Protein AF-A0A3M2BKM4-F1 (afdb_monomer_lite)

pLDDT: mean 85.56, std 13.62, range [32.88, 97.38]

Sequence (339 aa):
GELVRSLAIGTDEKGNWLSKPPTFARVFRIWRTTKQFWKEMQEEALSDLRDDRRRLTISLDREPDLGQYHVYDMDLGPTSMSVAWIPPQDGQPGYLVSTDNLQYTARQLGAAAELSADSALSAIFVEDFIKREWIDGRREPRLLNPEDAAARRQSNLLHDRILTTTDHQDTAYSPVIPILAEPRTFMALVPANKALDIVQAIQTKYAREMGKVRNRLPLHLGLVYFQRRTPLRAALDAGRRMLNYESGRMKDEVWSVTSISPNDALPETKKVLADGTQQFNQTITVKLAQNGRFLTWYVPAVMGDGMTPDNWYPYVFIKGDGSGRNRAFKAPRPKSDGT

Foldseek 3Di:
DQLPQDDQPAADPVRHGDTDDDDPVRVVVLQVVLLVLLVCLCVPVLVVQFALAKKKKWDKPDDFPDDAQAWKWWCLDQDIFIWGWHCDDPNRHIIIITPDQLLVVQVSVPHDPVLSVGRNSSNVSVQVSCCVCFVVVVDQIFIAHPPDDPVRRPDRRRPPMGTHHMDIDPDTDRQKAWDDRGSLDTDIDHPPVCLVVSVVVSVLSCCQPPVFACQSVPDDDDDDDDDPPPPVVVSVVVVVVSSLLVQAPDDDFDWDWPDKDWQDDDPPVNVSSPPPFLQQLIWIWTWIDGPRDIDIDTHRQADRVNPHGDPQTDDDDHPDDPPPPPDDDDDPRPRSNND

Secondary structure (DSSP, 8-state):
--TT-EEEEEE-TTSPEEEEPPPHHHHHHHHHHHHHHHHHHHHTTTGGG-BS---EEEEESS-----TT-EEEEE-SSSEEEEEEE--BTTBPPEEEE-S-HHHHHHHTT--HHHHHSHHHHHHHHHHHHIIIIIIS-PPPEEE-TTS-TTTTTS-TTTT--EEEEEE--SPB---EEEEEETTEEEEE--GGGHHHHHHHHHHHHHHHTGGGTTTS----------TTS-HHHHHHHHHHHHS--TTTS---PPEEEEEEETPPPPGGGGGGGTT-STTSSEEEEEEEETTEEEEEEEE-B-TTSSSB--S------SS--TT-TT---PPP--TT--

Radius of gyration: 28.24 Å; chains: 1; bounding box: 73×39×76 Å

Structure (mmCIF, N/CA/C/O backbone):
data_AF-A0A3M2BKM4-F1
#
_entry.id   AF-A0A3M2BKM4-F1
#
loop_
_atom_site.group_PDB
_atom_site.id
_atom_site.type_symbol
_atom_site.label_atom_id
_atom_site.label_alt_id
_atom_site.label_comp_id
_atom_site.label_asym_id
_atom_site.label_entity_id
_atom_site.label_seq_id
_atom_site.pdbx_PDB_ins_code
_atom_site.Cartn_x
_atom_site.Cartn_y
_atom_site.Cartn_z
_atom_site.occupancy
_atom_site.B_iso_or_equiv
_atom_site.auth_seq_id
_atom_site.auth_comp_id
_atom_site.auth_asym_id
_atom_site.auth_atom_id
_atom_site.pdbx_PDB_model_num
ATOM 1 N N . GLY A 1 1 ? 26.233 -15.229 -6.978 1.00 34.66 1 GLY A N 1
ATOM 2 C CA . GLY A 1 1 ? 26.183 -13.775 -7.240 1.00 34.66 1 GLY A CA 1
ATOM 3 C C . GLY A 1 1 ? 26.606 -13.466 -8.663 1.00 34.66 1 GLY A C 1
ATOM 4 O O . GLY A 1 1 ? 27.593 -12.774 -8.860 1.00 34.66 1 GLY A O 1
ATOM 5 N N . GLU A 1 2 ? 25.872 -13.983 -9.650 1.00 38.91 2 GLU A N 1
ATOM 6 C CA . GLU A 1 2 ? 26.181 -13.795 -11.080 1.00 38.91 2 GLU A CA 1
ATOM 7 C C . GLU A 1 2 ? 25.514 -12.543 -11.680 1.00 38.91 2 GLU A C 1
ATOM 9 O O . GLU A 1 2 ? 25.929 -12.046 -12.724 1.00 38.91 2 GLU A O 1
ATOM 14 N N . LEU A 1 3 ? 24.534 -11.982 -10.960 1.00 39.50 3 LEU A N 1
ATOM 15 C CA . LEU A 1 3 ? 23.633 -10.904 -11.391 1.00 39.50 3 LEU A CA 1
ATOM 16 C C . LEU A 1 3 ? 24.344 -9.601 -11.810 1.00 39.50 3 LEU A C 1
ATOM 18 O O . LEU A 1 3 ? 23.758 -8.752 -12.472 1.00 39.50 3 LEU A O 1
ATOM 22 N N . VAL A 1 4 ? 25.616 -9.432 -11.433 1.00 48.91 4 VAL A N 1
ATOM 23 C CA . VAL A 1 4 ? 26.399 -8.212 -11.683 1.00 48.91 4 VAL A CA 1
ATOM 24 C C . VAL A 1 4 ? 27.744 -8.523 -12.360 1.00 48.91 4 VAL A C 1
ATOM 26 O O . VAL A 1 4 ? 28.692 -7.752 -12.244 1.00 48.91 4 VAL A O 1
ATOM 29 N N . ARG A 1 5 ? 27.872 -9.635 -13.099 1.00 47.00 5 ARG A N 1
ATOM 30 C CA . ARG A 1 5 ? 29.019 -9.803 -14.011 1.00 47.00 5 ARG A CA 1
ATOM 31 C C . ARG A 1 5 ? 28.921 -8.750 -15.110 1.00 47.00 5 ARG A C 1
ATOM 33 O O . ARG A 1 5 ? 27.972 -8.723 -15.893 1.00 47.00 5 ARG A O 1
ATOM 40 N N . SER A 1 6 ? 29.852 -7.801 -15.098 1.00 50.34 6 SER A N 1
ATOM 41 C CA . SER A 1 6 ? 29.741 -6.590 -15.898 1.00 50.34 6 SER A CA 1
ATOM 42 C C . SER A 1 6 ? 30.851 -6.502 -16.928 1.00 50.34 6 SER A C 1
ATOM 44 O O . SER A 1 6 ? 32.012 -6.405 -16.543 1.00 50.34 6 SER A O 1
ATOM 46 N N . LEU A 1 7 ? 30.428 -6.416 -18.194 1.00 49.91 7 LEU A N 1
ATOM 47 C CA . LEU A 1 7 ? 31.224 -6.138 -19.392 1.00 49.91 7 LEU A CA 1
ATOM 48 C C . LEU A 1 7 ? 32.325 -7.165 -19.682 1.00 49.91 7 LEU A C 1
ATOM 50 O O . LEU A 1 7 ? 33.189 -7.455 -18.857 1.00 49.91 7 LEU A O 1
ATOM 54 N N . ALA A 1 8 ? 32.287 -7.684 -20.906 1.00 51.06 8 ALA A N 1
ATOM 55 C CA . ALA A 1 8 ? 33.386 -8.449 -21.454 1.00 51.06 8 ALA A CA 1
ATOM 56 C C . ALA A 1 8 ? 34.566 -7.485 -21.676 1.00 51.06 8 ALA A C 1
ATOM 58 O O . ALA A 1 8 ? 34.408 -6.473 -22.356 1.00 51.06 8 ALA A O 1
ATOM 59 N N . ILE A 1 9 ? 35.703 -7.740 -21.029 1.00 50.47 9 ILE A N 1
ATOM 60 C CA . ILE A 1 9 ? 36.883 -6.856 -21.040 1.00 50.47 9 ILE A CA 1
ATOM 61 C C . ILE A 1 9 ? 37.853 -7.224 -22.177 1.00 50.47 9 ILE A C 1
ATOM 63 O O . ILE A 1 9 ? 38.791 -6.490 -22.459 1.00 50.47 9 ILE A O 1
ATOM 67 N N . GLY A 1 10 ? 37.638 -8.371 -22.818 1.00 52.78 10 GLY A N 1
ATOM 68 C CA . GLY A 1 10 ? 38.496 -8.938 -23.853 1.00 52.78 10 GLY A CA 1
ATOM 69 C C . GLY A 1 10 ? 38.319 -10.451 -23.908 1.00 52.78 10 GLY A C 1
ATOM 70 O O . GLY A 1 10 ? 37.482 -10.997 -23.186 1.00 52.78 10 GLY A O 1
ATOM 71 N N . THR A 1 11 ? 39.096 -11.123 -24.746 1.00 51.62 11 THR A N 1
ATOM 72 C CA . THR A 1 11 ? 39.169 -12.586 -24.797 1.00 51.62 11 THR A CA 1
ATOM 73 C C . THR A 1 11 ? 40.475 -13.077 -24.181 1.00 51.62 11 THR A C 1
ATOM 75 O O . THR A 1 11 ? 41.499 -12.411 -24.323 1.00 51.62 11 THR A O 1
ATOM 78 N N . ASP A 1 12 ? 40.453 -14.220 -23.496 1.00 69.38 12 ASP A N 1
ATOM 79 C CA . ASP A 1 12 ? 41.680 -14.935 -23.135 1.00 69.38 12 ASP A CA 1
ATOM 80 C C . ASP A 1 12 ? 42.398 -15.468 -24.396 1.00 69.38 12 ASP A C 1
ATOM 82 O O . ASP A 1 12 ? 41.883 -15.372 -25.514 1.00 69.38 12 ASP A O 1
ATOM 86 N N . GLU A 1 13 ? 43.582 -16.061 -24.222 1.00 66.31 13 GLU A N 1
ATOM 87 C CA . GLU A 1 13 ? 44.372 -16.673 -25.309 1.00 66.31 13 GLU A CA 1
ATOM 88 C C . GLU A 1 13 ? 43.621 -17.787 -26.065 1.00 66.31 13 GLU A C 1
ATOM 90 O O . GLU A 1 13 ? 44.029 -18.193 -27.150 1.00 66.31 13 GLU A O 1
ATOM 95 N N . LYS A 1 14 ? 42.502 -18.274 -25.511 1.00 69.62 14 LYS A N 1
ATOM 96 C CA . LYS A 1 14 ? 41.636 -19.310 -26.084 1.00 69.62 14 LYS A CA 1
ATOM 97 C C . LYS A 1 14 ? 40.357 -18.734 -26.707 1.00 69.62 14 LYS A C 1
ATOM 99 O O . LYS A 1 14 ? 39.495 -19.500 -27.132 1.00 69.62 14 LYS A O 1
ATOM 104 N N . GLY A 1 15 ? 40.212 -17.408 -26.771 1.00 61.47 15 GLY A N 1
ATOM 105 C CA . GLY A 1 15 ? 39.042 -16.743 -27.345 1.00 61.47 15 GLY A CA 1
ATOM 106 C C . GLY A 1 15 ? 37.830 -16.647 -26.405 1.00 61.47 15 GLY A C 1
ATOM 107 O O . GLY A 1 15 ? 36.752 -16.238 -26.845 1.00 61.47 15 GLY A O 1
ATOM 108 N N . ASN A 1 16 ? 37.958 -16.998 -25.121 1.00 62.31 16 ASN A N 1
ATOM 109 C CA . ASN A 1 16 ? 36.866 -16.890 -24.153 1.00 62.31 16 ASN A CA 1
ATOM 110 C C . ASN A 1 16 ? 36.769 -15.470 -23.606 1.00 62.31 16 ASN A C 1
ATOM 112 O O . ASN A 1 16 ? 37.742 -14.910 -23.110 1.00 62.31 16 ASN A O 1
ATOM 116 N N . TRP A 1 17 ? 35.569 -14.899 -23.628 1.00 58.75 17 TRP A N 1
ATOM 117 C CA . TRP A 1 17 ? 35.327 -13.562 -23.097 1.00 58.75 17 TRP A CA 1
ATOM 118 C C . TRP A 1 17 ? 35.548 -13.491 -21.577 1.00 58.75 17 TRP A C 1
ATOM 120 O O . TRP A 1 17 ? 34.840 -14.132 -20.801 1.00 58.75 17 TRP A O 1
ATOM 130 N N . LEU A 1 18 ? 36.492 -12.652 -21.151 1.00 57.03 18 LEU A N 1
ATOM 131 C CA . LEU A 1 18 ? 36.792 -12.358 -19.753 1.00 57.03 18 LEU A CA 1
ATOM 132 C C . LEU A 1 18 ? 35.782 -11.340 -19.209 1.00 57.03 18 LEU A C 1
ATOM 134 O O . LEU A 1 18 ? 35.606 -10.269 -19.788 1.00 57.03 18 LEU A O 1
ATOM 138 N N . SER A 1 19 ? 35.128 -11.642 -18.085 1.00 59.78 19 SER A N 1
ATOM 139 C CA . SER A 1 19 ? 34.228 -10.709 -17.387 1.00 59.78 19 SER A CA 1
ATOM 140 C C . SER A 1 19 ? 34.934 -10.077 -16.197 1.00 59.78 19 SER A C 1
ATOM 142 O O . SER A 1 19 ? 35.542 -10.783 -15.394 1.00 59.78 19 SER A O 1
ATOM 144 N N . LYS A 1 20 ? 34.762 -8.765 -15.992 1.00 62.19 20 LYS A N 1
ATOM 145 C CA . LYS A 1 20 ? 35.213 -8.142 -14.740 1.00 62.19 20 LYS A CA 1
ATOM 146 C C . LYS A 1 20 ? 34.252 -8.526 -13.617 1.00 62.19 20 LYS A C 1
ATOM 148 O O . LYS A 1 20 ? 33.038 -8.357 -13.801 1.00 62.19 20 LYS A O 1
ATOM 153 N N . PRO A 1 21 ? 34.736 -9.000 -12.454 1.00 63.75 21 PRO A N 1
ATOM 154 C CA . PRO A 1 21 ? 33.896 -9.013 -11.272 1.00 63.75 21 PRO A CA 1
ATOM 155 C C . PRO A 1 21 ? 33.481 -7.564 -10.963 1.00 63.75 21 PRO A C 1
ATOM 157 O O . PRO A 1 21 ? 34.275 -6.632 -11.146 1.00 63.75 21 PRO A O 1
ATOM 160 N N . PRO A 1 22 ? 32.230 -7.333 -10.550 1.00 69.25 22 PRO A N 1
ATOM 161 C CA . PRO A 1 22 ? 31.776 -5.995 -10.209 1.00 69.25 22 PRO A CA 1
ATOM 162 C C . PRO A 1 22 ? 32.598 -5.452 -9.040 1.00 69.25 22 PRO A C 1
ATOM 164 O O . PRO A 1 22 ? 32.849 -6.153 -8.062 1.00 69.25 22 PRO A O 1
ATOM 167 N N . THR A 1 23 ? 33.001 -4.185 -9.118 1.00 80.19 23 THR A N 1
ATOM 168 C CA . THR A 1 23 ? 33.647 -3.524 -7.980 1.00 80.19 23 THR A CA 1
ATOM 169 C C . THR A 1 23 ? 32.647 -3.363 -6.835 1.00 80.19 23 THR A C 1
ATOM 171 O O . THR A 1 23 ? 31.450 -3.183 -7.076 1.00 80.19 23 THR A O 1
ATOM 174 N N . PHE A 1 24 ? 33.131 -3.360 -5.588 1.00 83.69 24 PHE A N 1
ATOM 175 C CA . PHE A 1 24 ? 32.288 -3.111 -4.413 1.00 83.69 24 PHE A CA 1
ATOM 176 C C . PHE A 1 24 ? 31.451 -1.833 -4.572 1.00 83.69 24 PHE A C 1
ATOM 178 O O . PHE A 1 24 ? 30.239 -1.862 -4.385 1.00 83.69 24 PHE A O 1
ATOM 185 N N . ALA A 1 25 ? 32.069 -0.741 -5.037 1.00 85.38 25 ALA A N 1
ATOM 186 C CA . ALA A 1 25 ? 31.381 0.523 -5.295 1.00 85.38 25 ALA A CA 1
ATOM 187 C C . ALA A 1 25 ? 30.202 0.378 -6.277 1.00 85.38 25 ALA A C 1
ATOM 189 O O . ALA A 1 25 ? 29.154 0.996 -6.090 1.00 85.38 25 ALA A O 1
ATOM 190 N N . ARG A 1 26 ? 30.337 -0.468 -7.308 1.00 81.62 26 ARG A N 1
ATOM 191 C CA . ARG A 1 26 ? 29.262 -0.733 -8.273 1.00 81.62 26 ARG A CA 1
ATOM 192 C C . ARG A 1 26 ? 28.124 -1.529 -7.642 1.00 81.62 26 ARG A C 1
ATOM 194 O O . ARG A 1 26 ? 26.967 -1.168 -7.839 1.00 81.62 26 ARG A O 1
ATOM 201 N N . VAL A 1 27 ? 28.443 -2.577 -6.882 1.00 83.94 27 VAL A N 1
ATOM 202 C CA . VAL A 1 27 ? 27.440 -3.378 -6.160 1.00 83.94 27 VAL A CA 1
ATOM 203 C C . VAL A 1 27 ? 26.696 -2.511 -5.147 1.00 83.94 27 VAL A C 1
ATOM 205 O O . VAL A 1 27 ? 25.468 -2.515 -5.121 1.00 83.94 27 VAL A O 1
ATOM 208 N N . PHE A 1 28 ? 27.426 -1.707 -4.376 1.00 86.69 28 PHE A N 1
ATOM 209 C CA . PHE A 1 28 ? 26.859 -0.787 -3.399 1.00 86.69 28 PHE A CA 1
ATOM 210 C C . PHE A 1 28 ? 25.946 0.258 -4.050 1.00 86.69 28 PHE A C 1
ATOM 212 O O . PHE A 1 28 ? 24.849 0.504 -3.555 1.00 86.69 28 PHE A O 1
ATOM 219 N N . ARG A 1 29 ? 26.342 0.829 -5.198 1.00 88.31 29 ARG A N 1
ATOM 220 C CA . ARG A 1 29 ? 25.490 1.761 -5.951 1.00 88.31 29 ARG A CA 1
ATOM 221 C C . ARG A 1 29 ? 24.194 1.096 -6.410 1.00 88.31 29 ARG A C 1
ATOM 223 O O . ARG A 1 29 ? 23.137 1.679 -6.220 1.00 88.31 29 ARG A O 1
ATOM 230 N N . ILE A 1 30 ? 24.262 -0.120 -6.957 1.00 88.06 30 ILE A N 1
ATOM 231 C CA . ILE A 1 30 ? 23.066 -0.876 -7.369 1.00 88.06 30 ILE A CA 1
ATOM 232 C C . ILE A 1 30 ? 22.149 -1.120 -6.169 1.00 88.06 30 ILE A C 1
ATOM 234 O O . ILE A 1 30 ? 20.953 -0.848 -6.247 1.00 88.06 30 ILE A O 1
ATOM 238 N N . TRP A 1 31 ? 22.708 -1.587 -5.051 1.00 90.31 31 TRP A N 1
ATOM 239 C CA . TRP A 1 31 ? 21.962 -1.828 -3.817 1.00 90.31 31 TRP A CA 1
ATOM 240 C C . TRP A 1 31 ? 21.291 -0.551 -3.300 1.00 90.31 31 TRP A C 1
ATOM 242 O O . TRP A 1 31 ? 20.108 -0.562 -2.974 1.00 90.31 31 TRP A O 1
ATOM 252 N N . AR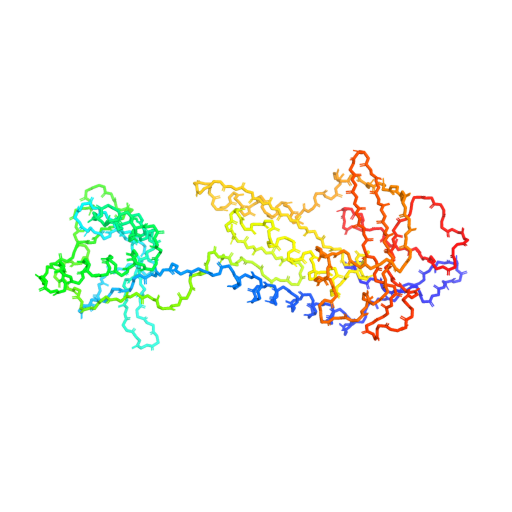G A 1 32 ? 22.015 0.574 -3.280 1.00 92.69 32 ARG A N 1
ATOM 253 C CA . ARG A 1 32 ? 21.485 1.862 -2.819 1.00 92.69 32 ARG A CA 1
ATOM 254 C C . ARG A 1 32 ? 20.384 2.379 -3.740 1.00 92.69 32 ARG A C 1
ATOM 256 O O . ARG A 1 32 ? 19.352 2.798 -3.236 1.00 92.69 32 ARG A O 1
ATOM 263 N N . THR A 1 33 ? 20.579 2.326 -5.058 1.00 92.88 33 THR A N 1
ATOM 264 C CA . THR A 1 33 ? 19.574 2.760 -6.042 1.00 92.88 33 THR A CA 1
ATOM 265 C C . THR A 1 33 ? 18.299 1.928 -5.941 1.00 92.88 33 THR A C 1
ATOM 267 O O . THR A 1 33 ? 17.213 2.486 -5.894 1.00 92.88 33 THR A O 1
ATOM 270 N N . THR A 1 34 ? 18.415 0.605 -5.846 1.00 92.75 34 THR A N 1
ATOM 271 C CA . THR A 1 34 ? 17.242 -0.279 -5.731 1.00 92.75 34 THR A CA 1
ATOM 272 C C . THR A 1 34 ? 16.536 -0.148 -4.382 1.00 92.75 34 THR A C 1
ATOM 274 O O . THR A 1 34 ? 15.311 -0.144 -4.332 1.00 92.75 34 THR A O 1
ATOM 277 N N . LYS A 1 35 ? 17.278 0.042 -3.283 1.00 92.56 35 LYS A N 1
ATOM 278 C CA . LYS A 1 35 ? 16.683 0.372 -1.980 1.00 92.56 35 LYS A CA 1
ATOM 279 C C . LYS A 1 35 ? 15.931 1.703 -2.023 1.00 92.56 35 LYS A C 1
ATOM 281 O O . LYS A 1 35 ? 14.820 1.785 -1.513 1.00 92.56 35 LYS A O 1
ATOM 286 N N . GLN A 1 36 ? 16.537 2.726 -2.623 1.00 94.00 36 GLN A N 1
ATOM 287 C CA . GLN A 1 36 ? 15.932 4.048 -2.749 1.00 94.00 36 GLN A CA 1
ATOM 288 C C . GLN A 1 36 ? 14.659 3.994 -3.600 1.00 94.00 36 GLN A C 1
ATOM 290 O O . GLN A 1 36 ? 13.645 4.532 -3.179 1.00 94.00 36 GLN A O 1
ATOM 295 N N . PHE A 1 37 ? 14.677 3.257 -4.715 1.00 94.31 37 PHE A N 1
ATOM 296 C CA . PHE A 1 37 ? 13.498 3.034 -5.552 1.00 94.31 37 PHE A CA 1
ATOM 297 C C . PHE A 1 37 ? 12.301 2.512 -4.745 1.00 94.31 37 PHE A C 1
ATOM 299 O O . PHE A 1 37 ? 11.208 3.060 -4.848 1.00 94.31 37 PHE A O 1
ATOM 306 N N . TRP A 1 38 ? 12.496 1.480 -3.915 1.00 93.25 38 TRP A N 1
ATOM 307 C CA . TRP A 1 38 ? 11.406 0.925 -3.104 1.00 93.25 38 TRP A CA 1
ATOM 308 C C . TRP A 1 38 ? 10.970 1.842 -1.967 1.00 93.25 38 TRP A C 1
ATOM 310 O O . TRP A 1 38 ? 9.781 1.900 -1.663 1.00 93.25 38 TRP A O 1
ATOM 320 N N . LYS A 1 39 ? 11.912 2.576 -1.368 1.00 91.12 39 LYS A N 1
ATOM 321 C CA . LYS A 1 39 ? 11.603 3.586 -0.356 1.00 91.12 39 LYS A CA 1
ATOM 322 C C . LYS A 1 39 ? 10.712 4.686 -0.940 1.00 91.12 39 LYS A C 1
ATOM 324 O O . LYS A 1 39 ? 9.658 4.957 -0.383 1.00 91.12 39 LYS A O 1
ATOM 329 N N . GLU A 1 40 ? 11.092 5.244 -2.086 1.00 91.69 40 GLU A N 1
ATOM 330 C CA . GLU A 1 40 ? 10.304 6.260 -2.795 1.00 91.69 40 GLU A CA 1
ATOM 331 C C . GLU A 1 40 ? 8.944 5.708 -3.222 1.00 91.69 40 GLU A C 1
ATOM 333 O O . GLU A 1 40 ? 7.932 6.358 -3.009 1.00 91.69 40 GLU A O 1
ATOM 338 N N . MET A 1 41 ? 8.877 4.472 -3.732 1.00 90.19 41 MET A N 1
ATOM 339 C CA . MET A 1 41 ? 7.590 3.836 -4.043 1.00 90.19 41 MET A CA 1
ATOM 340 C C . MET A 1 41 ? 6.665 3.742 -2.821 1.00 90.19 41 MET A C 1
ATOM 342 O O . MET A 1 41 ? 5.454 3.908 -2.957 1.00 90.19 41 MET A O 1
ATOM 346 N N . GLN A 1 42 ? 7.221 3.455 -1.642 1.00 86.50 42 GLN A N 1
ATOM 347 C CA . GLN A 1 42 ? 6.461 3.384 -0.398 1.00 86.50 42 GLN A CA 1
ATOM 348 C C . GLN A 1 42 ? 6.036 4.767 0.109 1.00 86.50 42 GLN A C 1
ATOM 350 O O . GLN A 1 42 ? 4.946 4.900 0.657 1.00 86.50 42 GLN A O 1
ATOM 355 N N . GLU A 1 43 ? 6.877 5.784 -0.054 1.00 85.19 43 GLU A N 1
ATOM 356 C CA . GLU A 1 43 ? 6.599 7.147 0.407 1.00 85.19 43 GLU A CA 1
ATOM 357 C C . GLU A 1 43 ? 5.654 7.900 -0.536 1.00 85.19 43 GLU A C 1
ATOM 359 O O . GLU A 1 43 ? 4.764 8.594 -0.060 1.00 85.19 43 GLU A O 1
ATOM 364 N N . GLU A 1 44 ? 5.801 7.738 -1.849 1.00 82.12 44 GLU A N 1
ATOM 365 C CA . GLU A 1 44 ? 5.038 8.458 -2.875 1.00 82.12 44 GLU A CA 1
ATOM 366 C C . GLU A 1 44 ? 3.751 7.697 -3.222 1.00 82.12 44 GLU A C 1
ATOM 368 O O . GLU A 1 44 ? 2.654 8.115 -2.872 1.00 82.12 44 GLU A O 1
ATOM 373 N N . ALA A 1 45 ? 3.857 6.513 -3.832 1.00 74.94 45 ALA A N 1
ATOM 374 C CA . ALA A 1 45 ? 2.680 5.859 -4.410 1.00 74.94 45 ALA A CA 1
ATOM 375 C C . ALA A 1 45 ? 1.735 5.238 -3.373 1.00 74.94 45 ALA A C 1
ATOM 377 O O . ALA A 1 45 ? 0.544 5.084 -3.637 1.00 74.94 45 ALA A O 1
ATOM 378 N N . LEU A 1 46 ? 2.252 4.817 -2.213 1.00 75.75 46 LEU A N 1
ATOM 379 C CA . LEU A 1 46 ? 1.397 4.267 -1.157 1.00 75.75 46 LEU A CA 1
ATOM 380 C C . LEU A 1 46 ? 0.802 5.361 -0.264 1.00 75.75 46 LEU A C 1
ATOM 382 O O . LEU A 1 46 ? -0.222 5.106 0.370 1.00 75.75 46 LEU A O 1
ATOM 386 N N . SER A 1 47 ? 1.392 6.561 -0.211 1.00 74.19 47 SER A N 1
ATOM 387 C CA . SER A 1 47 ? 0.800 7.678 0.536 1.00 74.19 47 SER A CA 1
ATOM 388 C C . SER A 1 47 ? -0.388 8.297 -0.199 1.00 74.19 47 SER A C 1
ATOM 390 O O . SER A 1 47 ? -1.351 8.683 0.459 1.00 74.19 47 SER A O 1
ATOM 392 N N . ASP A 1 48 ? -0.398 8.257 -1.532 1.00 78.88 48 ASP A N 1
ATOM 393 C CA . ASP A 1 48 ? -1.549 8.651 -2.360 1.00 78.88 48 ASP A CA 1
ATOM 394 C C . ASP A 1 48 ? -2.794 7.771 -2.139 1.00 78.88 48 ASP A C 1
ATOM 396 O O . ASP A 1 48 ? -3.899 8.112 -2.557 1.00 78.88 48 ASP A O 1
ATOM 400 N N . LEU A 1 49 ? -2.635 6.621 -1.476 1.00 82.38 49 LEU A N 1
ATOM 401 C CA . LEU A 1 49 ? -3.739 5.729 -1.114 1.00 82.38 49 LEU A CA 1
ATOM 402 C C . LEU A 1 49 ? -4.368 6.065 0.232 1.00 82.38 49 LEU A C 1
ATOM 404 O O . LEU A 1 49 ? -5.275 5.349 0.660 1.00 82.38 49 LEU A O 1
ATOM 408 N N . ARG A 1 50 ? -3.881 7.107 0.909 1.00 84.69 50 ARG A N 1
ATOM 409 C CA . ARG A 1 50 ? -4.486 7.570 2.149 1.00 84.69 50 ARG A CA 1
ATOM 410 C C . ARG A 1 50 ? -5.911 8.050 1.897 1.00 84.69 50 ARG A C 1
ATOM 412 O O . ARG A 1 50 ? -6.208 8.644 0.864 1.00 84.69 50 ARG A O 1
ATOM 419 N N . ASP A 1 51 ? -6.782 7.795 2.858 1.00 85.56 51 ASP A N 1
ATOM 420 C CA . ASP A 1 51 ? -8.158 8.275 2.837 1.00 85.56 51 ASP A CA 1
ATOM 421 C C . ASP A 1 51 ? -8.545 8.940 4.159 1.00 85.56 51 ASP A C 1
ATOM 423 O O . ASP A 1 51 ? -7.769 8.976 5.115 1.00 85.56 51 ASP A O 1
ATOM 427 N N . ASP A 1 52 ? -9.747 9.511 4.182 1.00 86.62 52 ASP A N 1
ATOM 428 C CA . ASP A 1 52 ? -10.277 10.287 5.307 1.00 86.62 52 ASP A CA 1
ATOM 429 C C . ASP A 1 52 ? -10.960 9.400 6.363 1.00 86.62 52 ASP A C 1
ATOM 431 O O . ASP A 1 52 ? -11.807 9.850 7.135 1.00 86.62 52 ASP A O 1
ATOM 435 N N . ARG A 1 53 ? -10.640 8.097 6.407 1.00 89.38 53 ARG A N 1
ATOM 436 C CA . ARG A 1 53 ? -10.990 7.302 7.585 1.00 89.38 53 ARG A CA 1
ATOM 437 C C . ARG A 1 53 ? -10.201 7.822 8.770 1.00 89.38 53 ARG A C 1
ATOM 439 O O . ARG A 1 53 ? -9.008 8.076 8.680 1.00 89.38 53 ARG A O 1
ATOM 446 N N . ARG A 1 54 ? -10.879 7.923 9.905 1.00 91.56 54 ARG A N 1
ATOM 447 C CA . ARG A 1 54 ? -10.290 8.376 11.164 1.00 91.56 54 ARG A CA 1
ATOM 448 C C . ARG A 1 54 ? -10.411 7.272 12.197 1.00 91.56 54 ARG A C 1
ATOM 450 O O . ARG A 1 54 ? -11.268 6.391 12.088 1.00 91.56 54 ARG A O 1
ATOM 457 N N . ARG A 1 55 ? -9.525 7.290 13.186 1.00 93.69 55 ARG A N 1
ATOM 458 C CA . ARG A 1 55 ? -9.657 6.460 14.387 1.00 93.69 55 ARG A CA 1
ATOM 459 C C . ARG A 1 55 ? -10.053 7.352 15.546 1.00 93.69 55 ARG A C 1
ATOM 461 O O . ARG A 1 55 ? -9.547 8.463 15.641 1.00 93.69 55 ARG A O 1
ATOM 468 N N . LEU A 1 56 ? -10.912 6.849 16.420 1.00 95.75 56 LEU A N 1
ATOM 469 C CA . LEU A 1 56 ? -11.192 7.499 17.689 1.00 95.75 56 LEU A CA 1
ATOM 470 C C . LEU A 1 56 ? -10.119 7.130 18.702 1.00 95.75 56 LEU A C 1
ATOM 472 O O . LEU A 1 56 ? -9.762 5.954 18.805 1.00 95.75 56 LEU A O 1
ATOM 476 N N . THR A 1 57 ? -9.632 8.117 19.437 1.00 96.56 57 THR A N 1
ATOM 477 C CA . THR A 1 57 ? -8.836 7.943 20.649 1.00 96.56 57 THR A CA 1
ATOM 478 C C . THR A 1 57 ? -9.729 8.218 21.848 1.00 96.56 57 THR A C 1
ATOM 480 O O . THR A 1 57 ? -10.505 9.166 21.845 1.00 96.56 57 THR A O 1
ATOM 483 N N . ILE A 1 58 ? -9.656 7.365 22.865 1.00 96.81 58 ILE A N 1
ATOM 484 C CA . ILE A 1 58 ? -10.498 7.432 24.059 1.00 96.81 58 ILE A CA 1
ATOM 485 C C . ILE A 1 58 ? -9.585 7.321 25.280 1.00 96.81 58 ILE A C 1
ATOM 487 O O . ILE A 1 58 ? -8.906 6.308 25.471 1.00 96.81 58 ILE A O 1
ATOM 491 N N . SER A 1 59 ? -9.579 8.361 26.106 1.00 96.31 59 SER A N 1
ATOM 492 C CA . SER A 1 59 ? -8.777 8.443 27.326 1.00 96.31 59 SER A CA 1
ATOM 493 C C . SER A 1 59 ? -9.600 8.077 28.553 1.00 96.31 59 SER A C 1
ATOM 495 O O . SER A 1 59 ? -10.805 8.334 28.627 1.00 96.31 59 SER A O 1
ATOM 497 N N . LEU A 1 60 ? -8.918 7.505 29.540 1.00 95.00 60 LEU A N 1
ATOM 498 C CA . LEU A 1 60 ? -9.490 7.110 30.822 1.00 95.00 60 LEU A CA 1
ATOM 499 C C . LEU A 1 60 ? -8.983 8.031 31.934 1.00 95.00 60 LEU A C 1
ATOM 501 O O . LEU A 1 60 ? -7.958 8.696 31.788 1.00 95.00 60 LEU A O 1
ATOM 505 N N . ASP A 1 61 ? -9.695 8.070 33.056 1.00 93.81 61 ASP A N 1
ATOM 506 C CA . ASP A 1 61 ? -9.264 8.785 34.263 1.00 93.81 61 ASP A CA 1
ATOM 507 C C . ASP A 1 61 ? -8.005 8.179 34.883 1.00 93.81 61 ASP A C 1
ATOM 509 O O . ASP A 1 61 ? -7.169 8.886 35.449 1.00 93.81 61 ASP A O 1
ATOM 513 N N . ARG A 1 62 ? -7.888 6.854 34.796 1.00 92.38 62 ARG A N 1
ATOM 514 C CA . ARG A 1 62 ? -6.815 6.061 35.389 1.00 92.38 62 ARG A CA 1
ATOM 515 C C . ARG A 1 62 ? -6.455 4.906 34.473 1.00 92.38 62 ARG A C 1
ATOM 517 O O . ARG A 1 62 ? -7.308 4.370 33.767 1.00 92.38 62 ARG A O 1
ATOM 524 N N . GLU A 1 63 ? -5.197 4.488 34.547 1.00 92.25 63 GLU A N 1
ATOM 525 C CA . GLU A 1 63 ? -4.711 3.346 33.781 1.00 92.25 63 GLU A CA 1
ATOM 526 C C . GLU A 1 63 ? -5.510 2.073 34.143 1.00 92.25 63 GLU A C 1
ATOM 528 O O . GLU A 1 63 ? -5.727 1.786 35.334 1.00 92.25 63 GLU A O 1
ATOM 533 N N . PRO A 1 64 ? -6.032 1.349 33.138 1.00 92.88 64 PRO A N 1
ATOM 534 C CA . PRO A 1 64 ? -6.695 0.073 33.334 1.00 92.88 64 PRO A CA 1
ATOM 535 C C . PRO A 1 64 ? -5.674 -1.077 33.297 1.00 92.88 64 PRO A C 1
ATOM 537 O O . PRO A 1 64 ? -4.607 -0.963 32.696 1.00 92.88 64 PRO A O 1
ATOM 540 N N . ASP A 1 65 ? -6.018 -2.212 33.901 1.00 92.44 65 ASP A N 1
ATOM 541 C CA . ASP A 1 65 ? -5.216 -3.438 33.801 1.00 92.44 65 ASP A CA 1
ATOM 542 C C . ASP A 1 65 ? -5.563 -4.179 32.501 1.00 92.44 65 ASP A C 1
ATOM 544 O O . ASP A 1 65 ? -6.402 -5.080 32.474 1.00 92.44 65 ASP A O 1
ATOM 548 N N . LEU A 1 66 ? -4.983 -3.720 31.388 1.00 94.38 66 LEU A N 1
ATOM 549 C CA . LEU A 1 66 ? -5.202 -4.274 30.053 1.00 94.38 66 LEU A CA 1
ATOM 550 C C . LEU A 1 66 ? -3.881 -4.742 29.437 1.00 94.38 66 LEU A C 1
ATOM 552 O O . LEU A 1 66 ? -2.855 -4.065 29.500 1.00 94.38 66 LEU A O 1
ATOM 556 N N . GLY A 1 67 ? -3.930 -5.879 28.743 1.00 93.81 67 GLY A N 1
ATOM 557 C CA . GLY A 1 67 ? -2.849 -6.350 27.882 1.00 93.81 67 GLY A CA 1
ATOM 558 C C . GLY A 1 67 ? -2.431 -5.295 26.852 1.00 93.81 67 GLY A C 1
ATOM 559 O O . GLY A 1 67 ? -3.268 -4.689 26.179 1.00 93.81 67 GLY A O 1
ATOM 560 N N . GLN A 1 68 ? -1.121 -5.086 26.729 1.00 94.81 68 GLN A N 1
ATOM 561 C CA . GLN A 1 68 ? -0.530 -4.093 25.830 1.00 94.81 68 GLN A CA 1
ATOM 562 C C . GLN A 1 68 ? -0.846 -4.414 24.364 1.00 94.81 68 GLN A C 1
ATOM 564 O O . GLN A 1 68 ? -0.606 -5.534 23.913 1.00 94.81 68 GLN A O 1
ATOM 569 N N . TYR A 1 69 ? -1.349 -3.426 23.617 1.00 95.31 69 TYR A N 1
ATOM 570 C CA . TYR A 1 69 ? -1.762 -3.557 22.210 1.00 95.31 69 TYR A CA 1
ATOM 571 C C . TYR A 1 69 ? -2.813 -4.648 21.962 1.00 95.31 69 TYR A C 1
ATOM 573 O O . TYR A 1 69 ? -2.988 -5.097 20.827 1.00 95.31 69 TYR A O 1
ATOM 581 N N . HIS A 1 70 ? -3.515 -5.082 23.012 1.00 94.94 70 HIS A N 1
ATOM 582 C CA . HIS A 1 70 ? -4.569 -6.083 22.911 1.00 94.94 70 HIS A CA 1
ATOM 583 C C . HIS A 1 70 ? -5.878 -5.440 22.458 1.00 94.94 70 HIS A C 1
ATOM 585 O O . HIS A 1 70 ? -6.159 -4.284 22.789 1.00 94.94 70 HIS A O 1
ATOM 591 N N . VAL A 1 71 ? -6.671 -6.194 21.695 1.00 95.62 71 VAL A N 1
ATOM 592 C CA . VAL A 1 71 ? -7.969 -5.753 21.171 1.00 95.62 71 VAL A CA 1
ATOM 593 C C . VAL A 1 71 ? -9.088 -6.229 22.092 1.00 95.62 71 VAL A C 1
ATOM 595 O O . VAL A 1 71 ? -9.166 -7.404 22.443 1.00 95.62 71 VAL A O 1
ATOM 598 N N . TYR A 1 72 ? -9.974 -5.308 22.439 1.00 95.44 72 TYR A N 1
ATOM 599 C CA . TYR A 1 72 ? -11.152 -5.498 23.274 1.00 95.44 72 TYR A CA 1
ATOM 600 C C . TYR A 1 72 ? -12.398 -5.024 22.529 1.00 95.44 72 TYR A C 1
ATOM 602 O O . TYR A 1 72 ? -12.296 -4.242 21.586 1.00 95.44 72 TYR A O 1
ATOM 610 N N . ASP A 1 73 ? -13.576 -5.438 22.983 1.00 95.69 73 ASP A N 1
ATOM 611 C CA . ASP A 1 73 ? -14.851 -4.944 22.473 1.00 95.69 73 ASP A CA 1
ATOM 612 C C . ASP A 1 73 ? -15.477 -3.982 23.484 1.00 95.69 73 ASP A C 1
ATOM 614 O O . ASP A 1 73 ? -15.787 -4.357 24.618 1.00 95.69 73 ASP A O 1
ATOM 618 N N . MET A 1 74 ? -15.656 -2.729 23.067 1.00 95.69 74 MET A N 1
ATOM 619 C CA . MET A 1 74 ? -16.390 -1.722 23.826 1.00 95.69 74 MET A CA 1
ATOM 620 C C . MET A 1 74 ? -17.878 -1.847 23.509 1.00 95.69 74 MET A C 1
ATOM 622 O O . MET A 1 74 ? -18.275 -1.828 22.342 1.00 95.69 74 MET A O 1
ATOM 626 N N . ASP A 1 75 ? -18.698 -1.989 24.544 1.00 94.94 75 ASP A N 1
ATOM 627 C CA . ASP A 1 75 ? -20.154 -2.052 24.435 1.00 94.94 75 ASP A CA 1
ATOM 628 C C . ASP A 1 75 ? -20.708 -0.634 24.265 1.00 94.94 75 ASP A C 1
ATOM 630 O O . ASP A 1 75 ? -20.548 0.213 25.147 1.00 94.94 75 ASP A O 1
ATOM 634 N N . LEU A 1 76 ? -21.339 -0.374 23.117 1.00 94.81 76 LEU A N 1
ATOM 635 C CA . LEU A 1 76 ? -2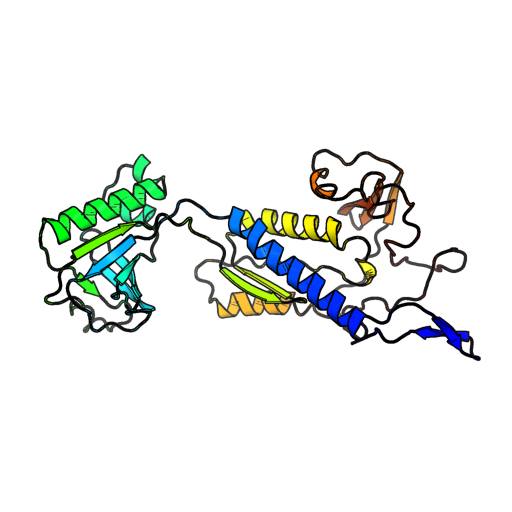1.940 0.918 22.802 1.00 94.81 76 LEU A CA 1
ATOM 636 C C . LEU A 1 76 ? -23.464 0.929 23.007 1.00 94.81 76 LEU A C 1
ATOM 638 O O . LEU A 1 76 ? -24.104 1.934 22.708 1.00 94.81 76 LEU A O 1
ATOM 642 N N . GLY A 1 77 ? -24.056 -0.166 23.498 1.00 91.69 77 GLY A N 1
ATOM 643 C CA . GLY A 1 77 ? -25.501 -0.352 23.616 1.00 91.69 77 GLY A CA 1
ATOM 644 C C . GLY A 1 77 ? -26.069 -1.200 22.472 1.00 91.69 77 GLY A C 1
ATOM 645 O O . GLY A 1 77 ? -26.143 -2.420 22.609 1.00 91.69 77 GLY A O 1
ATOM 646 N N . PRO A 1 78 ? -26.499 -0.610 21.337 1.00 92.69 78 PRO A N 1
ATOM 647 C CA . PRO A 1 78 ? -27.098 -1.375 20.240 1.00 92.69 78 PRO A CA 1
ATOM 648 C C . PRO A 1 78 ? -26.057 -2.135 19.397 1.00 92.69 78 PRO A C 1
ATOM 650 O O . PRO A 1 78 ? -26.420 -2.996 18.600 1.00 92.69 78 PRO A O 1
ATOM 653 N N . THR A 1 79 ? -24.767 -1.833 19.562 1.00 95.31 79 THR A N 1
ATOM 654 C CA . THR A 1 79 ? -23.642 -2.523 18.919 1.00 95.31 79 THR A CA 1
ATOM 655 C C . THR A 1 79 ? -22.435 -2.526 19.849 1.00 95.31 79 THR A C 1
ATOM 657 O O . THR A 1 79 ? -22.389 -1.766 20.814 1.00 95.31 79 THR A O 1
ATOM 660 N N . SER A 1 80 ? -21.426 -3.329 19.528 1.00 94.50 80 SER A N 1
ATOM 661 C CA . SER A 1 80 ? -20.071 -3.163 20.050 1.00 94.50 80 SER A CA 1
ATOM 662 C C . SER A 1 80 ? -19.153 -2.533 19.001 1.00 94.50 80 SER A C 1
ATOM 664 O O . SER A 1 80 ? -19.488 -2.480 17.813 1.00 94.50 80 SER A O 1
ATOM 666 N N . MET A 1 81 ? -18.000 -2.044 19.452 1.00 96.19 81 MET A N 1
ATOM 667 C CA . MET A 1 81 ? -16.905 -1.576 18.607 1.00 96.19 81 MET A CA 1
ATOM 668 C C . MET A 1 81 ? -15.580 -2.107 19.148 1.00 96.19 81 MET A C 1
ATOM 670 O O . MET A 1 81 ? -15.270 -1.913 20.325 1.00 96.19 81 MET A O 1
ATOM 674 N N . SER A 1 82 ? -14.766 -2.716 18.285 1.00 96.69 82 SER A N 1
ATOM 675 C CA . SER A 1 82 ? -13.437 -3.166 18.698 1.00 96.69 82 SER A CA 1
ATOM 676 C C . SER A 1 82 ? -12.471 -1.988 18.893 1.00 96.69 82 SER A C 1
ATOM 678 O O . SER A 1 82 ? -12.296 -1.138 18.010 1.00 96.69 82 SER A O 1
ATOM 680 N N . VAL A 1 83 ? -11.781 -1.970 20.030 1.00 97.25 83 VAL A N 1
ATOM 681 C CA . VAL A 1 83 ? -10.782 -0.972 20.437 1.00 97.25 83 VAL A CA 1
ATOM 682 C C . VAL A 1 83 ? -9.489 -1.664 20.867 1.00 97.25 83 VAL A C 1
ATOM 684 O O . VAL A 1 83 ? -9.529 -2.750 21.431 1.00 97.25 83 VAL A O 1
ATOM 687 N N . ALA A 1 84 ? -8.332 -1.060 20.613 1.00 97.25 84 ALA A N 1
ATOM 688 C CA . ALA A 1 84 ? -7.043 -1.563 21.084 1.00 97.25 84 ALA A CA 1
ATOM 689 C C . ALA A 1 84 ? -6.497 -0.683 22.209 1.00 97.25 84 ALA A C 1
ATOM 691 O O . ALA A 1 84 ? -6.581 0.542 22.118 1.00 97.25 84 ALA A O 1
ATOM 692 N N . TRP A 1 85 ? -5.920 -1.293 23.246 1.00 97.12 85 TRP A N 1
ATOM 693 C CA . TRP A 1 85 ? -5.237 -0.557 24.312 1.00 97.12 85 TRP A CA 1
ATOM 694 C C . TRP A 1 85 ? -3.812 -0.189 23.899 1.00 97.12 85 TRP A C 1
ATOM 696 O O . TRP A 1 85 ? -2.983 -1.068 23.658 1.00 97.12 85 TRP A O 1
ATOM 706 N N . ILE A 1 86 ? -3.516 1.107 23.841 1.00 96.75 86 ILE A N 1
ATOM 707 C CA . ILE A 1 86 ? -2.164 1.624 23.651 1.00 96.75 86 ILE A CA 1
ATOM 708 C C . ILE A 1 86 ? -1.609 1.979 25.036 1.00 96.75 86 ILE A C 1
ATOM 710 O O . I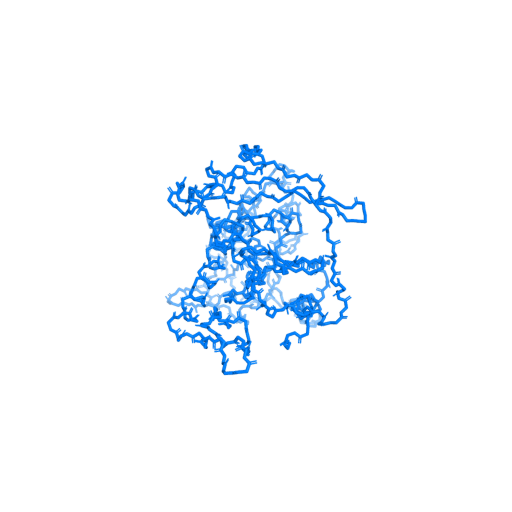LE A 1 86 ? -2.150 2.883 25.678 1.00 96.75 86 ILE A O 1
ATOM 714 N N . PRO A 1 87 ? -0.568 1.276 25.528 1.00 95.56 87 PRO A N 1
ATOM 715 C CA . PRO A 1 87 ? 0.001 1.563 26.840 1.00 95.56 87 PRO A CA 1
ATOM 716 C C . PRO A 1 87 ? 0.688 2.939 26.856 1.00 95.56 87 PRO A C 1
ATOM 718 O O . PRO A 1 87 ? 1.026 3.460 25.789 1.00 95.56 87 PRO A O 1
ATOM 721 N N . PRO A 1 88 ? 0.947 3.517 28.043 1.00 94.94 88 PRO A N 1
ATOM 722 C CA . PRO A 1 88 ? 1.716 4.751 28.168 1.00 94.94 88 PRO A CA 1
ATOM 723 C C . PRO A 1 88 ? 3.073 4.666 27.451 1.00 94.94 88 PRO A C 1
ATOM 725 O O . PRO A 1 88 ? 3.805 3.682 27.591 1.00 94.94 88 PRO A O 1
ATOM 728 N N . GLN A 1 89 ? 3.424 5.705 26.693 1.00 92.94 89 GLN A N 1
ATOM 729 C CA . GLN A 1 89 ? 4.674 5.797 25.929 1.00 92.94 89 GLN A CA 1
ATOM 730 C C . GLN A 1 89 ? 5.217 7.220 25.974 1.00 92.94 89 GLN A C 1
ATOM 732 O O . GLN A 1 89 ? 4.447 8.173 25.916 1.00 92.94 89 GLN A O 1
ATOM 737 N N . ASP A 1 90 ? 6.541 7.371 26.064 1.00 92.00 90 ASP A N 1
ATOM 738 C CA . ASP A 1 90 ? 7.229 8.668 25.971 1.00 92.00 90 ASP A CA 1
ATOM 739 C C . ASP A 1 90 ? 6.648 9.762 26.894 1.00 92.00 90 ASP A C 1
ATOM 741 O O . ASP A 1 90 ? 6.579 10.941 26.547 1.00 92.00 90 ASP A O 1
ATOM 745 N N . GLY A 1 91 ? 6.202 9.364 28.093 1.00 87.81 91 GLY A N 1
ATOM 746 C CA . GLY A 1 91 ? 5.595 10.260 29.083 1.00 87.81 91 GLY A CA 1
ATOM 747 C C . GLY A 1 91 ? 4.137 10.649 28.807 1.00 87.81 91 GLY A C 1
ATOM 748 O O . GLY A 1 91 ? 3.579 11.435 29.569 1.00 87.81 91 GLY A O 1
ATOM 749 N N . GLN A 1 92 ? 3.511 10.107 27.760 1.00 90.81 92 GLN A N 1
ATOM 750 C CA . GLN A 1 92 ? 2.084 10.263 27.474 1.00 90.81 92 GLN A CA 1
ATOM 751 C C . GLN A 1 92 ? 1.262 9.151 28.142 1.00 90.81 92 GLN A C 1
ATOM 753 O O . GLN A 1 92 ? 1.719 8.003 28.188 1.00 90.81 92 GLN A O 1
ATOM 758 N N . PRO A 1 93 ? 0.052 9.458 28.651 1.00 93.44 93 PRO A N 1
ATOM 759 C CA . PRO A 1 93 ? -0.839 8.449 29.210 1.00 93.44 93 PRO A CA 1
ATOM 760 C C . PRO A 1 93 ? -1.310 7.466 28.131 1.00 93.44 93 PRO A C 1
ATOM 762 O O . PRO A 1 93 ? -1.382 7.797 26.947 1.00 93.44 93 PRO A O 1
ATOM 765 N N . GLY A 1 94 ? -1.650 6.249 28.556 1.00 95.38 94 GLY A N 1
ATOM 766 C CA . GLY A 1 94 ? -2.253 5.253 27.675 1.00 95.38 94 GLY A CA 1
ATOM 767 C C . GLY A 1 94 ? -3.680 5.633 27.271 1.00 95.38 94 GLY A C 1
ATOM 768 O O . GLY A 1 94 ? -4.364 6.380 27.973 1.00 95.38 94 GLY A O 1
ATOM 769 N N . TYR A 1 95 ? -4.134 5.102 26.141 1.00 96.56 95 TYR A N 1
ATOM 770 C CA . TYR A 1 95 ? -5.464 5.369 25.593 1.00 96.56 95 TYR A CA 1
ATOM 771 C C . TYR A 1 95 ? -5.990 4.172 24.797 1.00 96.56 95 TYR A C 1
ATOM 773 O O . TYR A 1 95 ? -5.238 3.318 24.326 1.00 96.56 95 TYR A O 1
ATOM 781 N N . LEU A 1 96 ? -7.308 4.111 24.623 1.00 97.38 96 LEU A N 1
ATOM 782 C CA . LEU A 1 96 ? -7.960 3.175 23.713 1.00 97.38 96 LEU A CA 1
ATOM 783 C C . LEU A 1 96 ? -8.047 3.797 22.317 1.00 97.38 96 LEU A C 1
ATOM 785 O O . LEU A 1 96 ? -8.369 4.974 22.179 1.00 97.38 96 LEU A O 1
ATOM 789 N N . VAL A 1 97 ? -7.800 3.007 21.274 1.00 96.31 97 VAL A N 1
ATOM 790 C CA . VAL A 1 97 ? -7.975 3.433 19.879 1.00 96.31 97 VAL A CA 1
ATOM 791 C C . VAL A 1 97 ? -8.977 2.541 19.160 1.00 96.31 97 VAL A C 1
ATOM 793 O O . VAL A 1 97 ? -8.878 1.317 19.217 1.00 96.31 97 VAL A O 1
ATOM 796 N N . SER A 1 98 ? -9.943 3.125 18.450 1.00 96.31 98 SER A N 1
ATOM 797 C CA . SER A 1 98 ? -10.885 2.350 17.634 1.00 96.31 98 SER A CA 1
ATOM 798 C C . SER A 1 98 ? -10.141 1.575 16.543 1.00 96.31 98 SER A C 1
ATOM 800 O O . SER A 1 98 ? -9.296 2.135 15.840 1.00 96.31 98 SER A O 1
ATOM 802 N N . THR A 1 99 ? -10.488 0.307 16.351 1.00 93.56 99 THR A N 1
ATOM 803 C CA . THR A 1 99 ? -9.903 -0.546 15.301 1.00 93.56 99 THR A CA 1
ATOM 804 C C . THR A 1 99 ? -10.916 -0.964 14.240 1.00 93.56 99 THR A C 1
ATOM 806 O O . THR A 1 99 ? -10.525 -1.387 13.145 1.00 93.56 99 THR A O 1
ATOM 809 N N . ASP A 1 100 ? -12.199 -0.739 14.508 1.00 91.44 100 ASP A N 1
ATOM 810 C CA . ASP A 1 100 ? -13.310 -1.173 13.671 1.00 91.44 100 ASP A CA 1
ATOM 811 C C . ASP A 1 100 ? -13.676 -0.183 12.549 1.00 91.44 100 ASP A C 1
ATOM 813 O O . ASP A 1 100 ? -13.086 0.894 12.423 1.00 91.44 100 ASP A O 1
ATOM 817 N N . ASN A 1 101 ? -14.634 -0.551 11.694 1.00 91.69 101 ASN A N 1
ATOM 818 C CA . ASN A 1 101 ? -15.165 0.354 10.671 1.00 91.69 101 ASN A CA 1
ATOM 819 C C . ASN A 1 101 ? -16.211 1.315 11.268 1.00 91.69 101 ASN A C 1
ATOM 821 O O . ASN A 1 101 ? -17.372 0.939 11.426 1.00 91.69 101 ASN A O 1
ATOM 825 N N . LEU A 1 102 ? -15.826 2.573 11.501 1.00 94.88 102 LEU A N 1
ATOM 826 C CA . LEU A 1 102 ? -16.710 3.583 12.097 1.00 94.88 102 LEU A CA 1
ATOM 827 C C . LEU A 1 102 ? -17.950 3.902 11.254 1.00 94.88 102 LEU A C 1
ATOM 829 O O . LEU A 1 102 ? -18.978 4.249 11.823 1.00 94.88 102 LEU A O 1
ATOM 833 N N . GLN A 1 103 ? -17.913 3.712 9.931 1.00 95.31 103 GLN A N 1
ATOM 834 C CA . GLN A 1 103 ? -19.112 3.843 9.093 1.00 95.31 103 GLN A CA 1
ATOM 835 C C . GLN A 1 103 ? -20.154 2.786 9.448 1.00 95.31 103 GLN A C 1
ATOM 837 O O . GLN A 1 103 ? -21.346 3.071 9.524 1.00 95.31 103 GLN A O 1
ATOM 842 N N . TYR A 1 104 ? -19.707 1.551 9.690 1.00 95.12 104 TYR A N 1
ATOM 843 C CA . TYR A 1 104 ? -20.589 0.482 10.139 1.00 95.12 104 TYR A CA 1
ATOM 844 C C . TYR A 1 104 ? -21.107 0.769 11.551 1.00 95.12 104 TYR A C 1
ATOM 846 O O . TYR A 1 104 ? -22.316 0.702 11.764 1.00 95.12 104 TYR A O 1
ATOM 854 N N . THR A 1 105 ? -20.224 1.159 12.477 1.00 96.62 105 THR A N 1
ATOM 855 C CA . THR A 1 105 ? -20.601 1.524 13.850 1.00 96.62 105 THR A CA 1
ATOM 856 C C . THR A 1 105 ? -21.648 2.640 13.865 1.00 96.62 105 THR A C 1
ATOM 858 O O . THR A 1 105 ? -22.686 2.486 14.500 1.00 96.62 105 THR A O 1
ATOM 861 N N . ALA A 1 106 ? -21.446 3.711 13.093 1.00 97.19 106 ALA A N 1
ATOM 862 C CA . ALA A 1 106 ? -22.396 4.814 12.969 1.00 97.19 106 ALA A CA 1
ATOM 863 C C . ALA A 1 106 ? -23.778 4.338 12.484 1.00 97.19 106 ALA A C 1
ATOM 865 O O . ALA A 1 106 ? -24.790 4.726 13.064 1.00 97.19 106 ALA A O 1
ATOM 866 N N . ARG A 1 107 ? -23.847 3.444 11.481 1.00 97.06 107 ARG A N 1
ATOM 867 C CA . ARG A 1 107 ? -25.130 2.862 11.022 1.00 97.06 107 ARG A CA 1
ATOM 868 C C . ARG A 1 107 ? -25.847 2.103 12.125 1.00 97.06 107 ARG A C 1
ATOM 870 O O . ARG A 1 107 ? -27.052 2.266 12.276 1.00 97.06 107 ARG A O 1
ATOM 877 N N . GLN A 1 108 ? -25.123 1.279 12.882 1.00 97.06 108 GLN A N 1
ATOM 878 C CA . GLN A 1 108 ? -25.720 0.497 13.969 1.00 97.06 108 GLN A CA 1
ATOM 879 C C . GLN A 1 108 ? -26.191 1.378 15.133 1.00 97.06 108 GLN A C 1
ATOM 881 O O . GLN A 1 108 ? -27.165 1.050 15.801 1.00 97.06 108 GLN A O 1
ATOM 886 N N . LEU A 1 109 ? -25.539 2.523 15.337 1.00 96.75 109 LEU A N 1
ATOM 887 C CA . LEU A 1 109 ? -25.948 3.549 16.297 1.00 96.75 109 LEU A CA 1
ATOM 888 C C . LEU A 1 109 ? -27.087 4.454 15.781 1.00 96.75 109 LEU A C 1
ATOM 890 O O . LEU A 1 109 ? -27.502 5.372 16.485 1.00 96.75 109 LEU A O 1
ATOM 894 N N . GLY A 1 110 ? -27.603 4.213 14.570 1.00 96.12 110 GLY A N 1
ATOM 895 C CA . GLY A 1 110 ? -28.740 4.945 14.008 1.00 96.12 110 GLY A CA 1
ATOM 896 C C . GLY A 1 110 ? -28.385 6.252 13.292 1.00 96.12 110 GLY A C 1
ATOM 897 O O . GLY A 1 110 ? -29.253 7.109 13.140 1.00 96.12 110 GLY A O 1
ATOM 898 N N . ALA A 1 111 ? -27.138 6.429 12.844 1.00 95.94 111 ALA A N 1
ATOM 899 C CA . ALA A 1 111 ? -26.763 7.575 12.018 1.00 95.94 111 ALA A CA 1
ATOM 900 C C . ALA A 1 111 ? -27.555 7.610 10.701 1.00 95.94 111 ALA A C 1
ATOM 902 O O . ALA A 1 111 ? -27.836 6.573 10.090 1.00 95.94 111 ALA A O 1
ATOM 903 N N . ALA A 1 112 ? -27.851 8.821 10.220 1.00 95.75 112 ALA A N 1
ATOM 904 C CA . ALA A 1 112 ? -28.433 9.021 8.898 1.00 95.75 112 ALA A CA 1
ATOM 905 C C . ALA A 1 112 ? -27.540 8.413 7.800 1.00 95.75 112 ALA A C 1
ATOM 907 O O . ALA A 1 112 ? -26.311 8.371 7.920 1.00 95.75 112 ALA A O 1
ATOM 908 N N . ALA A 1 113 ? -28.160 7.966 6.702 1.00 93.69 113 ALA A N 1
ATOM 909 C CA . ALA A 1 113 ? -27.459 7.283 5.615 1.00 93.69 113 ALA A CA 1
ATOM 910 C C . ALA A 1 113 ? -26.279 8.107 5.070 1.00 93.69 113 ALA A C 1
ATOM 912 O O . ALA A 1 113 ? -25.202 7.552 4.867 1.00 93.69 113 ALA A O 1
ATOM 913 N N . GLU A 1 114 ? -26.469 9.420 4.925 1.00 92.94 114 GLU A N 1
ATOM 914 C CA . GLU A 1 114 ? -25.471 10.388 4.452 1.00 92.94 114 GLU A CA 1
ATOM 915 C C . GLU A 1 114 ? -24.236 10.447 5.364 1.00 92.94 114 GLU A C 1
ATOM 917 O O . GLU A 1 114 ? -23.117 10.276 4.885 1.00 92.94 114 GLU A O 1
ATOM 922 N N . LEU A 1 115 ? -24.433 10.581 6.683 1.00 90.25 115 LEU A N 1
ATOM 923 C CA . LEU A 1 115 ? -23.344 10.594 7.671 1.00 90.25 115 LEU A CA 1
ATOM 924 C C . LEU A 1 115 ? -22.557 9.284 7.642 1.00 90.25 115 LEU A C 1
ATOM 926 O O . LEU A 1 115 ? -21.332 9.275 7.664 1.00 90.25 115 LEU A O 1
ATOM 930 N N . SER A 1 116 ? -23.278 8.168 7.546 1.00 90.44 116 SER A N 1
ATOM 931 C CA . SER A 1 116 ? -22.684 6.836 7.570 1.00 90.44 116 SER A CA 1
ATOM 932 C C . SER A 1 116 ? -22.032 6.394 6.251 1.00 90.44 116 SER A C 1
ATOM 934 O O . SER A 1 116 ? -21.442 5.312 6.166 1.00 90.44 116 SER A O 1
ATOM 936 N N . ALA A 1 117 ? -22.222 7.155 5.173 1.00 91.75 117 ALA A N 1
ATOM 937 C CA . ALA A 1 117 ? -21.597 6.908 3.877 1.00 91.75 117 ALA A CA 1
ATOM 938 C C . ALA A 1 117 ? -20.233 7.600 3.766 1.00 91.75 117 ALA A C 1
ATOM 940 O O . ALA A 1 117 ? -19.374 7.127 3.022 1.00 91.75 117 ALA A O 1
ATOM 941 N N . ASP A 1 118 ? -20.016 8.656 4.546 1.00 93.56 118 ASP A N 1
ATOM 942 C CA . ASP A 1 118 ? -18.761 9.388 4.630 1.00 93.56 118 ASP A CA 1
ATOM 943 C C . ASP A 1 118 ? -17.918 8.908 5.822 1.00 93.56 118 ASP A C 1
ATOM 945 O O . ASP A 1 118 ? -18.437 8.613 6.899 1.00 93.56 118 ASP A O 1
ATOM 949 N N . SER A 1 119 ? -16.609 8.763 5.620 1.00 91.44 119 SER A N 1
ATOM 950 C CA . SER A 1 119 ? -15.723 8.196 6.643 1.00 91.44 119 SER A CA 1
ATOM 951 C C . SER A 1 119 ? -15.441 9.157 7.801 1.00 91.44 119 SER A C 1
ATOM 953 O O . SER A 1 119 ? -15.402 8.709 8.949 1.00 91.44 119 SER A O 1
ATOM 955 N N . ALA A 1 120 ? -15.286 10.452 7.523 1.00 91.81 120 ALA A N 1
ATOM 956 C CA . ALA A 1 120 ? -15.006 11.463 8.535 1.00 91.81 120 ALA A CA 1
ATOM 957 C C . ALA A 1 120 ? -16.261 11.806 9.337 1.00 91.81 120 ALA A C 1
ATOM 959 O O . ALA A 1 120 ? -16.220 11.809 10.567 1.00 91.81 120 ALA A O 1
ATOM 960 N N . LEU A 1 121 ? -17.401 11.997 8.663 1.00 93.94 121 LEU A N 1
ATOM 961 C CA . LEU A 1 121 ? -18.677 12.266 9.336 1.00 93.94 121 LEU A CA 1
ATOM 962 C C . LEU A 1 121 ? -19.099 11.105 10.241 1.00 93.94 121 LEU A C 1
ATOM 964 O O . LEU A 1 121 ? -19.619 11.332 11.331 1.00 93.94 121 LEU A O 1
ATOM 968 N N . SER A 1 122 ? -18.826 9.864 9.829 1.00 95.44 122 SER A N 1
ATOM 969 C CA . SER A 1 122 ? -19.057 8.692 10.678 1.00 95.44 122 SER A CA 1
ATOM 970 C C . SER A 1 122 ? -18.208 8.719 11.947 1.00 95.44 122 SER A C 1
ATOM 972 O O . SER A 1 122 ? -18.705 8.362 13.011 1.00 95.44 122 SER A O 1
ATOM 974 N N . ALA A 1 123 ? -16.941 9.135 11.856 1.00 95.19 123 ALA A N 1
ATOM 975 C CA . ALA A 1 123 ? -16.070 9.234 13.023 1.00 95.19 123 ALA A CA 1
ATOM 976 C C . ALA A 1 123 ? -16.573 10.297 14.008 1.00 95.19 123 ALA A C 1
ATOM 978 O O . ALA A 1 123 ? -16.749 9.983 15.182 1.00 95.19 123 ALA A O 1
ATOM 979 N N . ILE A 1 124 ? -16.899 11.493 13.508 1.00 95.12 124 ILE A N 1
ATOM 980 C CA . ILE A 1 124 ? -17.457 12.595 14.307 1.00 95.12 124 ILE A CA 1
ATOM 981 C C . ILE A 1 124 ? -18.757 12.158 14.992 1.00 95.12 124 ILE A C 1
ATOM 983 O O . ILE A 1 124 ? -18.928 12.349 16.191 1.00 95.12 124 ILE A O 1
ATOM 987 N N . PHE A 1 125 ? -19.655 11.489 14.263 1.00 96.81 125 PHE A N 1
ATOM 988 C CA . PHE A 1 125 ? -20.910 11.000 14.834 1.00 96.81 125 PHE A CA 1
ATOM 989 C C . PHE A 1 125 ? -20.689 10.013 15.993 1.00 96.81 125 PHE A C 1
ATOM 991 O O . PHE A 1 125 ? -21.354 10.108 17.025 1.00 96.81 125 PHE A O 1
ATOM 998 N N . VAL A 1 126 ? -19.782 9.042 15.826 1.00 97.00 126 VAL A N 1
ATOM 999 C CA . VAL A 1 126 ? -19.495 8.043 16.871 1.00 97.00 126 VAL A CA 1
ATOM 1000 C C . VAL A 1 126 ? -18.805 8.700 18.069 1.00 97.00 126 VAL A C 1
ATOM 1002 O O . VAL A 1 126 ? -19.107 8.357 19.209 1.00 97.00 126 VAL A O 1
ATOM 1005 N N . GLU A 1 127 ? -17.920 9.665 17.833 1.00 96.94 127 GLU A N 1
ATOM 1006 C CA . GLU A 1 127 ? -17.291 10.459 18.886 1.00 96.94 127 GLU A CA 1
ATOM 1007 C C . GLU A 1 127 ? -18.328 11.242 19.704 1.00 96.94 127 GLU A C 1
ATOM 1009 O O . GLU A 1 127 ? -18.349 11.129 20.930 1.00 96.94 127 GLU A O 1
ATOM 1014 N N . ASP A 1 128 ? -19.229 11.973 19.043 1.00 96.88 128 ASP A N 1
ATOM 1015 C CA . ASP A 1 128 ? -20.302 12.733 19.694 1.00 96.88 128 ASP A CA 1
ATOM 1016 C C . ASP A 1 128 ? -21.241 11.819 20.488 1.00 96.88 128 ASP A C 1
ATOM 1018 O O . ASP A 1 128 ? -21.676 12.159 21.593 1.00 96.88 128 ASP A O 1
ATOM 1022 N N . PHE A 1 129 ? -21.529 10.626 19.956 1.00 96.50 129 PHE A N 1
ATOM 1023 C CA . PHE A 1 129 ? -22.277 9.601 20.674 1.00 96.50 129 PHE A CA 1
ATOM 1024 C C . PHE A 1 129 ? -21.554 9.189 21.966 1.00 96.50 129 PHE A C 1
ATOM 1026 O O . PHE A 1 129 ? -22.173 9.170 23.030 1.00 96.50 129 PHE A O 1
ATOM 1033 N N . ILE A 1 130 ? -20.246 8.912 21.901 1.00 96.44 130 ILE A N 1
ATOM 1034 C CA . ILE A 1 130 ? -19.453 8.521 23.075 1.00 96.44 130 ILE A CA 1
ATOM 1035 C C . ILE A 1 130 ? -19.393 9.652 24.110 1.00 96.44 130 ILE A C 1
ATOM 1037 O O . ILE A 1 130 ? -19.594 9.396 25.302 1.00 96.44 130 ILE A O 1
ATOM 1041 N N . LYS A 1 131 ? -19.161 10.897 23.668 1.00 96.62 131 LYS A N 1
ATOM 1042 C CA . LYS A 1 131 ? -19.156 12.085 24.538 1.00 96.62 131 LYS A CA 1
ATOM 1043 C C . LYS A 1 131 ? -20.465 12.198 25.305 1.00 96.62 131 LYS A C 1
ATOM 1045 O O . LYS A 1 131 ? -20.451 12.227 26.534 1.00 96.62 131 LYS A O 1
ATOM 1050 N N . ARG A 1 132 ? -21.591 12.166 24.589 1.00 95.62 132 ARG A N 1
ATOM 1051 C CA . ARG A 1 132 ? -22.921 12.309 25.185 1.00 95.62 132 ARG A CA 1
ATOM 1052 C C . ARG A 1 132 ? -23.232 11.203 26.193 1.00 95.62 132 ARG A C 1
ATOM 1054 O O . ARG A 1 132 ? -23.725 11.489 27.282 1.00 95.62 132 ARG A O 1
ATOM 1061 N N . GLU A 1 133 ? -22.981 9.945 25.837 1.00 94.12 133 GLU A N 1
ATOM 1062 C CA . GLU A 1 133 ? -23.407 8.809 26.661 1.00 94.12 133 GLU A CA 1
ATOM 1063 C C . GLU A 1 133 ? -22.507 8.580 27.886 1.00 94.12 133 GLU A C 1
ATOM 1065 O O . GLU A 1 133 ? -23.028 8.314 28.971 1.00 94.12 133 GLU A O 1
ATOM 1070 N N . TRP A 1 134 ? -21.180 8.689 27.749 1.00 95.12 134 TRP A N 1
ATOM 1071 C CA . TRP A 1 134 ? -20.242 8.322 28.822 1.00 95.12 134 TRP A CA 1
ATOM 1072 C C . TRP A 1 134 ? -19.539 9.503 29.479 1.00 95.12 134 TRP A C 1
ATOM 1074 O O . TRP A 1 134 ? -19.380 9.480 30.698 1.00 95.12 134 TRP A O 1
ATOM 1084 N N . ILE A 1 135 ? -19.143 10.530 28.724 1.00 93.00 135 ILE A N 1
ATOM 1085 C CA . ILE A 1 135 ? -18.404 11.670 29.291 1.00 93.00 135 ILE A CA 1
ATOM 1086 C C . ILE A 1 135 ? -19.383 12.627 29.979 1.00 93.00 135 ILE A C 1
ATOM 1088 O O . ILE A 1 135 ? -19.309 12.831 31.192 1.00 93.00 135 ILE A O 1
ATOM 1092 N N . ASP A 1 136 ? -20.365 13.135 29.235 1.00 93.31 136 ASP A N 1
ATOM 1093 C CA . ASP A 1 136 ? -21.381 14.055 29.757 1.00 93.31 136 ASP A CA 1
ATOM 1094 C C . ASP A 1 136 ? -22.380 13.318 30.654 1.00 93.31 136 ASP A C 1
ATOM 1096 O O . ASP A 1 136 ? -22.735 13.785 31.738 1.00 93.31 136 ASP A O 1
ATOM 1100 N N . GLY A 1 137 ? -22.790 12.120 30.227 1.00 87.62 137 GLY A N 1
ATOM 1101 C CA . GLY A 1 137 ? -23.670 11.237 30.988 1.00 87.62 137 GLY A CA 1
ATOM 1102 C C . GLY A 1 137 ? -23.024 10.615 32.230 1.00 87.62 137 GLY A C 1
ATOM 1103 O O . GLY A 1 137 ? -23.745 10.024 33.035 1.00 87.62 137 GLY A O 1
ATOM 1104 N N . ARG A 1 138 ? -21.693 10.732 32.391 1.00 84.56 138 ARG A N 1
ATOM 1105 C CA . ARG A 1 138 ? -20.888 10.130 33.474 1.00 84.56 138 ARG A CA 1
ATOM 1106 C C . ARG A 1 138 ? -21.224 8.661 33.734 1.00 84.56 138 ARG A C 1
ATOM 1108 O O . ARG A 1 138 ? -21.315 8.221 34.881 1.00 84.56 138 ARG A O 1
ATOM 1115 N N . ARG A 1 139 ? -21.452 7.908 32.659 1.00 87.75 139 ARG A N 1
ATOM 1116 C CA . ARG A 1 139 ? -21.736 6.475 32.738 1.00 87.75 139 ARG A CA 1
ATOM 1117 C C . ARG A 1 139 ? -20.439 5.689 32.805 1.00 87.75 139 ARG A C 1
ATOM 1119 O O . ARG A 1 139 ? -19.431 6.073 32.218 1.00 87.75 139 ARG A O 1
ATOM 1126 N N . GLU A 1 140 ? -20.493 4.552 33.479 1.00 89.44 140 GLU A N 1
ATOM 1127 C CA . GLU A 1 140 ? -19.397 3.593 33.484 1.00 89.44 140 GLU A CA 1
ATOM 1128 C C . GLU A 1 140 ? -19.339 2.876 32.117 1.00 89.44 140 GLU A C 1
ATOM 1130 O O . GLU A 1 140 ? -20.343 2.298 31.679 1.00 89.44 140 GLU A O 1
ATOM 1135 N N . PRO A 1 141 ? -18.209 2.935 31.390 1.00 93.62 141 PRO A N 1
ATOM 1136 C CA . PRO A 1 141 ? -18.043 2.225 30.131 1.00 93.62 141 PRO A CA 1
ATOM 1137 C C . PRO A 1 141 ? -17.902 0.727 30.378 1.00 93.62 141 PRO A C 1
ATOM 1139 O O . PRO A 1 141 ? -17.309 0.298 31.367 1.00 93.62 141 PRO A O 1
ATOM 1142 N N . ARG A 1 142 ? -18.424 -0.078 29.449 1.00 94.62 142 ARG A N 1
ATOM 1143 C CA . ARG A 1 142 ? -18.281 -1.535 29.481 1.00 94.62 142 ARG A CA 1
ATOM 1144 C C . ARG A 1 142 ? -17.308 -1.992 28.404 1.00 94.62 142 ARG A C 1
ATOM 1146 O O . ARG A 1 142 ? -17.520 -1.732 27.221 1.00 94.62 142 ARG A O 1
ATOM 1153 N N . LEU A 1 143 ? -16.255 -2.686 28.825 1.00 95.12 143 LEU A N 1
ATOM 1154 C CA . LEU A 1 143 ? -15.222 -3.237 27.950 1.00 95.12 143 LEU A CA 1
ATOM 1155 C C . LEU A 1 143 ? -15.051 -4.730 28.219 1.00 95.12 143 LEU A C 1
ATOM 1157 O O . LEU A 1 143 ? -14.930 -5.144 29.374 1.00 95.12 143 LEU A O 1
ATOM 1161 N N . LEU A 1 144 ? -15.030 -5.526 27.153 1.00 93.56 144 LEU A N 1
ATOM 1162 C CA . LEU A 1 144 ? -14.991 -6.985 27.208 1.00 93.56 144 LEU A CA 1
ATOM 1163 C C . LEU A 1 144 ? -13.796 -7.522 26.415 1.00 93.56 144 LEU A C 1
ATOM 1165 O O . LEU A 1 144 ? -13.431 -6.970 25.378 1.00 93.56 144 LEU A O 1
ATOM 1169 N N . ASN A 1 145 ? -13.207 -8.633 26.859 1.00 92.19 145 ASN A N 1
ATOM 1170 C CA . ASN A 1 145 ? -12.207 -9.349 26.069 1.00 92.19 145 ASN A CA 1
ATOM 1171 C C . ASN A 1 145 ? -12.900 -10.378 25.152 1.00 92.19 145 ASN A C 1
ATOM 1173 O O . ASN A 1 145 ? -13.537 -11.312 25.657 1.00 92.19 145 ASN A O 1
ATOM 1177 N N . PRO A 1 146 ? -12.783 -10.262 23.816 1.00 85.81 146 PRO A N 1
ATOM 1178 C CA . PRO A 1 146 ? -13.416 -11.203 22.892 1.00 85.81 146 PRO A CA 1
ATOM 1179 C C . PRO A 1 146 ? -12.871 -12.634 23.029 1.00 85.81 146 PRO A C 1
ATOM 1181 O O . PRO A 1 146 ? -13.590 -13.595 22.735 1.00 85.81 146 PRO A O 1
ATOM 1184 N N . GLU A 1 147 ? -11.637 -12.804 23.512 1.00 84.31 147 GLU A N 1
ATOM 1185 C CA . GLU A 1 147 ? -10.986 -14.112 23.677 1.00 84.31 147 GLU A CA 1
ATOM 1186 C C . GLU A 1 147 ? -11.379 -14.839 24.967 1.00 84.31 147 GLU A C 1
ATOM 1188 O O . GLU A 1 147 ? -11.136 -16.042 25.095 1.00 84.31 147 GLU A O 1
ATOM 1193 N N . ASP A 1 148 ? -12.023 -14.149 25.911 1.00 83.06 148 ASP A N 1
ATOM 1194 C CA . ASP A 1 148 ? -12.404 -14.768 27.173 1.00 83.06 148 ASP A CA 1
ATOM 1195 C C . ASP A 1 148 ? -13.437 -15.883 26.977 1.00 83.06 148 ASP A C 1
ATOM 1197 O O . ASP A 1 148 ? -14.340 -15.822 26.135 1.00 83.06 148 ASP A O 1
ATOM 1201 N N . ALA A 1 149 ? -13.329 -16.919 27.814 1.00 73.75 149 ALA A N 1
ATOM 1202 C CA . ALA A 1 149 ? -14.350 -17.955 27.904 1.00 73.75 149 ALA A CA 1
ATOM 1203 C C . ALA A 1 149 ? -15.709 -17.322 28.248 1.00 73.75 149 ALA A C 1
ATOM 1205 O O . ALA A 1 149 ? -15.775 -16.333 28.977 1.00 73.75 149 ALA A O 1
ATOM 1206 N N . ALA A 1 150 ? -16.811 -17.920 27.785 1.00 68.06 150 ALA A N 1
ATOM 1207 C CA . ALA A 1 150 ? -18.159 -17.363 27.959 1.00 68.06 150 ALA A CA 1
ATOM 1208 C C . ALA A 1 150 ? -18.508 -17.001 29.421 1.00 68.06 150 ALA A C 1
ATOM 1210 O O . ALA A 1 150 ? -19.236 -16.042 29.650 1.00 68.06 150 ALA A O 1
ATOM 1211 N N . ALA A 1 151 ? -17.943 -17.718 30.400 1.00 63.00 151 ALA A N 1
ATOM 1212 C CA . ALA A 1 151 ? -18.112 -17.433 31.826 1.00 63.00 151 ALA A CA 1
ATOM 1213 C C . ALA A 1 151 ? -17.364 -16.173 32.320 1.00 63.00 151 ALA A C 1
ATOM 1215 O O . ALA A 1 151 ? -17.798 -15.562 33.289 1.00 63.00 151 ALA A O 1
ATOM 1216 N N . ARG A 1 152 ? -16.257 -15.774 31.673 1.00 61.94 152 ARG A N 1
ATOM 1217 C CA . ARG A 1 152 ? -15.477 -14.559 31.996 1.00 61.94 152 ARG A CA 1
ATOM 1218 C C . ARG A 1 152 ? -15.867 -13.341 31.161 1.00 61.94 152 ARG A C 1
ATOM 1220 O O . ARG A 1 152 ? -15.667 -12.226 31.616 1.00 61.94 152 ARG A O 1
ATOM 1227 N N . ARG A 1 153 ? -16.543 -13.526 30.019 1.00 62.88 153 ARG A N 1
ATOM 1228 C CA . ARG A 1 153 ? -17.080 -12.430 29.176 1.00 62.88 153 ARG A CA 1
ATOM 1229 C C . ARG A 1 153 ? -18.098 -11.504 29.864 1.00 62.88 153 ARG A C 1
ATOM 1231 O O . ARG A 1 153 ? -18.634 -10.615 29.215 1.00 62.88 153 ARG A O 1
ATOM 1238 N N . GLN A 1 154 ? -18.409 -11.715 31.141 1.00 64.38 154 GLN A N 1
ATOM 1239 C CA . GLN A 1 154 ? -19.321 -10.867 31.908 1.00 64.38 154 GLN A CA 1
ATOM 1240 C C . GLN A 1 154 ? -18.602 -9.805 32.752 1.00 64.38 154 GLN A C 1
ATOM 1242 O O . GLN A 1 154 ? -19.251 -8.839 33.153 1.00 64.38 154 GLN A O 1
ATOM 1247 N N . SER A 1 155 ? -17.296 -9.944 33.022 1.00 81.81 155 SER A N 1
ATOM 1248 C CA . SER A 1 155 ? -16.564 -8.954 33.819 1.00 81.81 155 SER A CA 1
ATOM 1249 C C . SER A 1 155 ? -16.252 -7.713 32.989 1.00 81.81 155 SER A C 1
ATOM 1251 O O . SER A 1 155 ? -15.573 -7.807 31.967 1.00 81.81 155 SER A O 1
ATOM 1253 N N . ASN A 1 156 ? -16.729 -6.553 33.444 1.00 91.69 156 ASN A N 1
ATOM 1254 C CA . ASN A 1 156 ? -16.344 -5.272 32.868 1.00 91.69 156 ASN A CA 1
ATOM 1255 C C . ASN A 1 156 ? -14.873 -4.978 33.197 1.00 91.69 156 ASN A C 1
ATOM 1257 O O . ASN A 1 156 ? -14.531 -4.798 34.363 1.00 91.69 156 ASN A O 1
ATOM 1261 N N . LEU A 1 157 ? -14.019 -4.898 32.178 1.00 93.12 157 LEU A N 1
ATOM 1262 C CA . LEU A 1 157 ? -12.590 -4.610 32.349 1.00 93.12 157 LEU A CA 1
ATOM 1263 C C . LEU A 1 157 ? -12.302 -3.143 32.697 1.00 93.12 157 LEU A C 1
ATOM 1265 O O . LEU A 1 157 ? -11.191 -2.812 33.098 1.00 93.12 157 LEU A O 1
ATOM 1269 N N . LEU A 1 158 ? -13.297 -2.265 32.560 1.00 93.50 158 LEU A N 1
ATOM 1270 C CA . LEU A 1 158 ? -13.221 -0.857 32.948 1.00 93.50 158 LEU A CA 1
ATOM 1271 C C . LEU A 1 158 ? -14.048 -0.565 34.204 1.00 93.50 158 LEU A C 1
ATOM 1273 O O . LEU A 1 158 ? -14.598 0.526 34.339 1.00 93.50 158 LEU A O 1
ATOM 1277 N N . HIS A 1 159 ? -14.149 -1.536 35.118 1.00 91.44 159 HIS A N 1
ATOM 1278 C CA . HIS A 1 159 ? -14.879 -1.322 36.362 1.00 91.44 159 HIS A CA 1
ATOM 1279 C C . HIS A 1 159 ? -14.301 -0.141 37.164 1.00 91.44 159 HIS A C 1
ATOM 1281 O O . HIS A 1 159 ? -13.080 -0.018 37.294 1.00 91.44 159 HIS A O 1
ATOM 1287 N N . ASP A 1 160 ? -15.169 0.731 37.681 1.00 91.38 160 ASP A N 1
ATOM 1288 C CA . ASP A 1 160 ? -14.808 1.956 38.407 1.00 91.38 160 ASP A CA 1
ATOM 1289 C C . ASP A 1 160 ? -13.879 2.897 37.611 1.00 91.38 160 ASP A C 1
ATOM 1291 O O . ASP A 1 160 ? -13.035 3.605 38.177 1.00 91.38 160 ASP A O 1
ATOM 1295 N N . ARG A 1 161 ? -13.992 2.905 36.281 1.00 92.81 161 ARG A N 1
ATOM 1296 C CA . ARG A 1 161 ? -13.299 3.848 35.393 1.00 92.81 161 ARG A CA 1
ATOM 1297 C C . ARG A 1 161 ? -14.300 4.741 34.682 1.00 92.81 161 ARG A C 1
ATOM 1299 O O . ARG A 1 161 ? -15.454 4.371 34.485 1.00 92.81 161 ARG A O 1
ATOM 1306 N N . ILE A 1 162 ? -13.843 5.917 34.272 1.00 93.94 162 ILE A N 1
ATOM 1307 C CA . ILE A 1 162 ? -14.640 6.842 33.464 1.00 93.94 162 ILE A CA 1
ATOM 1308 C C . ILE A 1 162 ? -13.848 7.287 32.243 1.00 93.94 162 ILE A C 1
ATOM 1310 O O . ILE A 1 162 ? -12.620 7.392 32.277 1.00 93.94 162 ILE A O 1
ATOM 1314 N N . LEU A 1 163 ? -14.569 7.567 31.160 1.00 95.81 163 LEU A N 1
ATOM 1315 C CA . LEU A 1 163 ? -13.981 8.208 29.992 1.00 95.81 163 LEU A CA 1
ATOM 1316 C C . LEU A 1 163 ? -13.788 9.693 30.301 1.00 95.81 163 LEU A C 1
ATOM 1318 O O . LEU A 1 163 ? -14.712 10.351 30.780 1.00 95.81 163 LEU A O 1
ATOM 1322 N N . THR A 1 164 ? -12.597 10.220 30.038 1.00 94.62 164 THR A N 1
ATOM 1323 C CA . THR A 1 164 ? -12.272 11.632 30.295 1.00 94.62 164 THR A CA 1
ATOM 1324 C C . THR A 1 164 ? -12.328 12.458 29.027 1.00 94.62 164 THR A C 1
ATOM 1326 O O . THR A 1 164 ? -12.921 13.534 29.013 1.00 94.62 164 THR A O 1
ATOM 1329 N N . THR A 1 165 ? -11.734 11.946 27.952 1.00 95.50 165 THR A N 1
ATOM 1330 C CA . THR A 1 165 ? -11.748 12.583 26.640 1.00 95.50 165 THR A CA 1
ATOM 1331 C C . THR A 1 165 ? -11.921 11.545 25.546 1.00 95.50 165 THR A C 1
ATOM 1333 O O . THR A 1 165 ? -11.528 10.387 25.682 1.00 95.50 165 THR A O 1
ATOM 1336 N N . THR A 1 166 ? -12.512 11.981 24.443 1.00 96.44 166 THR A N 1
ATOM 1337 C CA . THR A 1 166 ? -12.466 11.265 23.176 1.00 96.44 166 THR A CA 1
ATOM 1338 C C . THR A 1 166 ? -12.218 12.280 22.077 1.00 96.44 166 THR A C 1
ATOM 1340 O O . THR A 1 166 ? -12.692 13.414 22.177 1.00 96.44 166 THR A O 1
ATOM 1343 N N . ASP A 1 167 ? -11.467 11.864 21.071 1.00 94.94 167 ASP A N 1
ATOM 1344 C CA . ASP A 1 167 ? -11.127 12.671 19.906 1.00 94.94 167 ASP A CA 1
ATOM 1345 C C . ASP A 1 167 ? -11.051 11.766 18.674 1.00 94.94 167 ASP A C 1
ATOM 1347 O O . ASP A 1 167 ? -10.959 10.539 18.800 1.00 94.94 167 ASP A O 1
ATOM 1351 N N . HIS A 1 168 ? -11.081 12.344 17.481 1.00 92.19 168 HIS A N 1
ATOM 1352 C CA . HIS A 1 168 ? -10.781 11.631 16.249 1.00 92.19 168 HIS A CA 1
ATOM 1353 C C . HIS A 1 168 ? -9.427 12.065 15.697 1.00 92.19 168 HIS A C 1
ATOM 1355 O O . HIS A 1 168 ? -9.047 13.226 15.727 1.00 92.19 168 HIS A O 1
ATOM 1361 N N . GLN A 1 169 ? -8.677 11.117 15.146 1.00 88.56 169 GLN A N 1
ATOM 1362 C CA . GLN A 1 169 ? -7.397 11.435 14.529 1.00 88.56 169 GLN A CA 1
ATOM 1363 C C . GLN A 1 169 ? -7.593 12.274 13.262 1.00 88.56 169 GLN A C 1
ATOM 1365 O O . GLN A 1 169 ? -8.246 11.829 12.322 1.00 88.56 169 GLN A O 1
ATOM 1370 N N . ASP A 1 170 ? -6.907 13.414 13.200 1.00 80.81 170 ASP A N 1
ATOM 1371 C CA . ASP A 1 170 ? -6.782 14.250 11.994 1.00 80.81 170 ASP A CA 1
ATOM 1372 C C . ASP A 1 170 ? -5.725 13.736 10.999 1.00 80.81 170 ASP A C 1
ATOM 1374 O O . ASP A 1 170 ? -5.438 14.351 9.971 1.00 80.81 170 ASP A O 1
ATOM 1378 N N . THR A 1 171 ? -5.101 12.593 11.292 1.00 80.75 171 THR A N 1
ATOM 1379 C CA . THR A 1 171 ? -4.122 11.977 10.393 1.00 80.75 171 THR A CA 1
ATOM 1380 C C . THR A 1 171 ? -4.828 11.103 9.364 1.00 80.75 171 THR A C 1
ATOM 1382 O O . THR A 1 171 ? -5.583 10.204 9.724 1.00 80.75 171 THR A O 1
ATOM 1385 N N . ALA A 1 172 ? -4.519 11.316 8.084 1.00 79.94 172 ALA A N 1
ATOM 1386 C CA . ALA A 1 172 ? -5.078 10.520 6.997 1.00 79.94 172 ALA A CA 1
ATOM 1387 C C . ALA A 1 172 ? -4.727 9.026 7.140 1.00 79.94 172 ALA A C 1
ATOM 1389 O O . ALA A 1 172 ? -3.565 8.652 7.347 1.00 79.94 172 ALA A O 1
ATOM 1390 N N . TYR A 1 173 ? -5.728 8.161 6.998 1.00 85.94 173 TYR A N 1
ATOM 1391 C CA . TYR A 1 173 ? -5.588 6.725 7.196 1.00 85.94 173 TYR A CA 1
ATOM 1392 C C . TYR A 1 173 ? -4.911 6.063 6.002 1.00 85.94 173 TYR A C 1
ATOM 1394 O O . TYR A 1 173 ? -5.366 6.183 4.870 1.00 85.94 173 TYR A O 1
ATOM 1402 N N . SER A 1 174 ? -3.842 5.305 6.256 1.00 86.25 174 SER A N 1
ATOM 1403 C CA . SER A 1 174 ? -3.183 4.487 5.235 1.00 86.25 174 SER A CA 1
ATOM 1404 C C . SER A 1 174 ? -3.778 3.074 5.217 1.00 86.25 174 SER A C 1
ATOM 1406 O O . SER A 1 174 ? -3.515 2.299 6.141 1.00 86.25 174 SER A O 1
ATOM 1408 N N . PRO A 1 175 ? -4.508 2.669 4.159 1.00 86.19 175 PRO A N 1
ATOM 1409 C CA . PRO A 1 175 ? -4.958 1.286 4.004 1.00 86.19 175 PRO A CA 1
ATOM 1410 C C . PRO A 1 175 ? -3.849 0.313 3.609 1.00 86.19 175 PRO A C 1
ATOM 1412 O O . PRO A 1 175 ? -4.100 -0.885 3.462 1.00 86.19 175 PRO A O 1
ATOM 1415 N N . VAL A 1 176 ? -2.645 0.825 3.369 1.00 88.62 176 VAL A N 1
ATOM 1416 C CA . VAL A 1 176 ? -1.500 0.032 2.958 1.00 88.62 176 VAL A CA 1
ATOM 1417 C C . VAL A 1 176 ? -0.704 -0.395 4.177 1.00 88.62 176 VAL A C 1
ATOM 1419 O O . VAL A 1 176 ? -0.318 0.439 4.996 1.00 88.62 176 VAL A O 1
ATOM 1422 N N . ILE A 1 177 ? -0.404 -1.690 4.251 1.00 88.81 177 ILE A N 1
ATOM 1423 C CA . ILE A 1 177 ? 0.457 -2.266 5.282 1.00 88.81 177 ILE A CA 1
ATOM 1424 C C . ILE A 1 177 ? 1.750 -2.730 4.601 1.00 88.81 177 ILE A C 1
ATOM 1426 O O . ILE A 1 177 ? 1.744 -3.775 3.937 1.00 88.81 177 ILE A O 1
ATOM 1430 N N . PRO A 1 178 ? 2.857 -1.975 4.712 1.00 88.44 178 PRO A N 1
ATOM 1431 C CA . PRO A 1 178 ? 4.143 -2.415 4.189 1.00 88.44 178 PRO A CA 1
ATOM 1432 C C . PRO A 1 178 ? 4.638 -3.626 4.990 1.00 88.44 178 PRO A C 1
ATOM 1434 O O . PRO A 1 178 ? 4.592 -3.631 6.217 1.00 88.44 178 PRO A O 1
ATOM 1437 N N . ILE A 1 179 ? 5.110 -4.660 4.292 1.00 89.56 179 ILE A N 1
ATOM 1438 C CA . ILE A 1 179 ? 5.685 -5.865 4.908 1.00 89.56 179 ILE A CA 1
ATOM 1439 C C . ILE A 1 179 ? 7.207 -5.850 4.744 1.00 89.56 179 ILE A C 1
ATOM 1441 O O . ILE A 1 179 ? 7.931 -6.060 5.712 1.00 89.56 179 ILE A O 1
ATOM 1445 N N . LEU A 1 180 ? 7.699 -5.610 3.523 1.00 87.44 180 LEU A N 1
ATOM 1446 C CA . LEU A 1 180 ? 9.128 -5.557 3.198 1.00 87.44 180 LEU A CA 1
ATOM 1447 C C . LEU A 1 180 ? 9.399 -4.483 2.144 1.00 87.44 180 LEU A C 1
ATOM 1449 O O . LEU A 1 180 ? 8.693 -4.411 1.139 1.00 87.44 180 LEU A O 1
ATOM 1453 N N . ALA A 1 181 ? 10.470 -3.720 2.344 1.00 87.75 181 ALA A N 1
ATOM 1454 C CA . ALA A 1 181 ? 11.022 -2.782 1.371 1.00 87.75 181 ALA A CA 1
ATOM 1455 C C . ALA A 1 181 ? 12.550 -2.927 1.349 1.00 87.75 181 ALA A C 1
ATOM 1457 O O . ALA A 1 181 ? 13.303 -2.163 1.956 1.00 87.75 181 ALA A O 1
ATOM 1458 N N . GLU A 1 182 ? 13.009 -3.972 0.671 1.00 87.19 182 GLU A N 1
ATOM 1459 C CA . GLU A 1 182 ? 14.418 -4.303 0.506 1.00 87.19 182 GLU A CA 1
ATOM 1460 C C . GLU A 1 182 ? 14.843 -4.126 -0.956 1.00 87.19 182 GLU A C 1
ATOM 1462 O O . GLU A 1 182 ? 14.028 -4.299 -1.856 1.00 87.19 182 GLU A O 1
ATOM 1467 N N . PRO A 1 183 ? 16.134 -3.875 -1.240 1.00 86.25 183 PRO A N 1
ATOM 1468 C CA . PRO A 1 183 ? 16.643 -3.706 -2.605 1.00 86.25 183 PRO A CA 1
ATOM 1469 C C . PRO A 1 183 ? 16.149 -4.746 -3.629 1.00 86.25 183 PRO A C 1
ATOM 1471 O O . PRO A 1 183 ? 15.945 -4.425 -4.797 1.00 86.25 183 PRO A O 1
ATOM 1474 N N . ARG A 1 184 ? 15.962 -6.003 -3.209 1.00 83.81 184 ARG A N 1
ATOM 1475 C CA . ARG A 1 184 ? 15.542 -7.109 -4.086 1.00 83.81 184 ARG A CA 1
ATOM 1476 C C . ARG A 1 184 ? 14.055 -7.439 -4.008 1.00 83.81 184 ARG A C 1
ATOM 1478 O O . ARG A 1 184 ? 13.562 -8.115 -4.905 1.00 83.81 184 ARG A O 1
ATOM 1485 N N . THR A 1 185 ? 13.375 -7.011 -2.950 1.00 86.56 185 THR A N 1
ATOM 1486 C CA . THR A 1 185 ? 12.055 -7.523 -2.591 1.00 86.56 185 THR A CA 1
ATOM 1487 C C . THR A 1 185 ? 11.209 -6.411 -2.010 1.00 86.56 185 THR A C 1
ATOM 1489 O O . THR A 1 185 ? 11.591 -5.770 -1.034 1.00 86.56 185 THR A O 1
ATOM 1492 N N . PHE A 1 186 ? 10.015 -6.262 -2.564 1.00 89.56 186 PHE A N 1
ATOM 1493 C CA . PHE A 1 186 ? 8.987 -5.388 -2.033 1.00 89.56 186 PHE A CA 1
ATOM 1494 C C . PHE A 1 186 ? 7.705 -6.191 -1.817 1.00 89.56 186 PHE A C 1
ATOM 1496 O O . PHE A 1 186 ? 7.280 -6.936 -2.699 1.00 89.56 186 PHE A O 1
ATOM 1503 N N . MET A 1 187 ? 7.111 -6.069 -0.633 1.00 91.38 187 MET A N 1
ATOM 1504 C CA . MET A 1 187 ? 5.843 -6.705 -0.279 1.00 91.38 187 MET A CA 1
ATOM 1505 C C . MET A 1 187 ? 4.999 -5.730 0.533 1.00 91.38 187 MET A C 1
ATOM 1507 O O . MET A 1 187 ? 5.468 -5.183 1.531 1.00 91.38 187 MET A O 1
ATOM 1511 N N . ALA A 1 188 ? 3.738 -5.571 0.147 1.00 91.94 188 ALA A N 1
ATOM 1512 C CA . ALA A 1 188 ? 2.758 -4.777 0.873 1.00 91.94 188 ALA A CA 1
ATOM 1513 C C . ALA A 1 188 ? 1.374 -5.428 0.769 1.00 91.94 188 ALA A C 1
ATOM 1515 O O . ALA A 1 188 ? 1.055 -6.062 -0.240 1.00 91.94 188 ALA A O 1
ATOM 1516 N N . LEU A 1 189 ? 0.552 -5.261 1.804 1.00 92.31 189 LEU A N 1
ATOM 1517 C CA . LEU A 1 189 ? -0.883 -5.522 1.728 1.00 92.31 189 LEU A CA 1
ATOM 1518 C C . LEU A 1 189 ? -1.575 -4.235 1.308 1.00 92.31 189 LEU A C 1
ATOM 1520 O O . LEU A 1 189 ? -1.343 -3.182 1.899 1.00 92.31 189 LEU A O 1
ATOM 1524 N N . VAL A 1 190 ? -2.412 -4.330 0.283 1.00 91.88 190 VAL A N 1
ATOM 1525 C CA . VAL A 1 190 ? -3.079 -3.186 -0.337 1.00 91.88 190 VAL A CA 1
ATOM 1526 C C . VAL A 1 190 ? -4.546 -3.531 -0.597 1.00 91.88 190 VAL A C 1
ATOM 1528 O O . VAL A 1 190 ? -4.867 -4.709 -0.792 1.00 91.88 190 VAL A O 1
ATOM 1531 N N . PRO A 1 191 ? -5.452 -2.540 -0.640 1.00 91.25 191 PRO A N 1
ATOM 1532 C CA . PRO A 1 191 ? -6.819 -2.763 -1.092 1.00 91.25 191 PRO A CA 1
ATOM 1533 C C . PRO A 1 191 ? -6.861 -3.372 -2.497 1.00 91.25 191 PRO A C 1
ATOM 1535 O O . PRO A 1 191 ? -6.192 -2.902 -3.418 1.00 91.25 191 PRO A O 1
ATOM 1538 N N . ALA A 1 192 ? -7.685 -4.406 -2.679 1.00 92.88 192 ALA A N 1
AT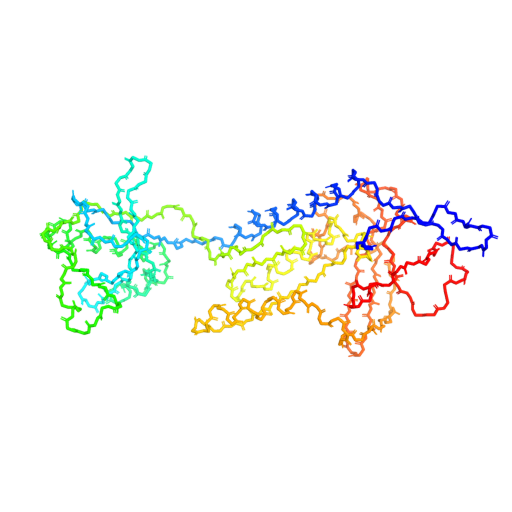OM 1539 C CA . ALA A 1 192 ? -7.770 -5.148 -3.939 1.00 92.88 192 ALA A CA 1
ATOM 1540 C C . ALA A 1 192 ? -8.139 -4.260 -5.142 1.00 92.88 192 ALA A C 1
ATOM 1542 O O . ALA A 1 192 ? -7.618 -4.459 -6.239 1.00 92.88 192 ALA A O 1
ATOM 1543 N N . ASN A 1 193 ? -8.990 -3.253 -4.928 1.00 90.88 193 ASN A N 1
ATOM 1544 C CA . ASN A 1 193 ? -9.411 -2.287 -5.946 1.00 90.88 193 ASN A CA 1
ATOM 1545 C C . ASN A 1 193 ? -8.311 -1.294 -6.358 1.00 90.88 193 ASN A C 1
ATOM 1547 O O . ASN A 1 193 ? -8.479 -0.620 -7.365 1.00 90.88 193 ASN A O 1
ATOM 1551 N N . LYS A 1 194 ? -7.210 -1.200 -5.604 1.00 90.06 194 LYS A N 1
ATOM 1552 C CA . LYS A 1 194 ? -6.059 -0.324 -5.890 1.00 90.06 194 LYS A CA 1
ATOM 1553 C C . LYS A 1 194 ? -4.827 -1.091 -6.369 1.00 90.06 194 LYS A C 1
ATOM 1555 O O . LYS A 1 194 ? -3.850 -0.491 -6.802 1.00 90.06 194 LYS A O 1
ATOM 1560 N N . ALA A 1 195 ? -4.860 -2.422 -6.320 1.00 92.00 195 ALA A N 1
ATOM 1561 C CA . ALA A 1 195 ? -3.705 -3.265 -6.617 1.00 92.00 195 ALA A CA 1
ATOM 1562 C C . ALA A 1 195 ? -3.131 -3.047 -8.031 1.00 92.00 195 ALA A C 1
ATOM 1564 O O . ALA A 1 195 ? -1.912 -3.008 -8.196 1.00 92.00 195 ALA A O 1
ATOM 1565 N N . LEU A 1 196 ? -3.988 -2.880 -9.046 1.00 92.19 196 LEU A N 1
ATOM 1566 C CA . LEU A 1 196 ? -3.540 -2.649 -10.424 1.00 92.19 196 LEU A CA 1
ATOM 1567 C C . LEU A 1 196 ? -2.939 -1.254 -10.617 1.00 92.19 196 LEU A C 1
ATOM 1569 O O . LEU A 1 196 ? -1.907 -1.143 -11.278 1.00 92.19 196 LEU A O 1
ATOM 1573 N N . ASP A 1 197 ? -3.521 -0.230 -9.991 1.00 90.06 197 ASP A N 1
ATOM 1574 C CA . ASP A 1 197 ? -3.002 1.142 -10.024 1.00 90.06 197 ASP A CA 1
ATOM 1575 C C . ASP A 1 197 ? -1.571 1.183 -9.466 1.00 90.06 197 ASP A C 1
ATOM 1577 O O . ASP A 1 197 ? -0.660 1.735 -10.084 1.00 90.06 197 ASP A O 1
ATOM 1581 N N . ILE A 1 198 ? -1.343 0.495 -8.342 1.00 90.88 198 ILE A N 1
ATOM 1582 C CA . ILE A 1 198 ? -0.024 0.380 -7.704 1.00 90.88 198 ILE A CA 1
ATOM 1583 C C . ILE A 1 198 ? 0.962 -0.359 -8.610 1.00 90.88 198 ILE A C 1
ATOM 1585 O O . ILE A 1 198 ? 2.094 0.086 -8.794 1.00 90.88 198 ILE A O 1
ATOM 1589 N N . VAL A 1 199 ? 0.551 -1.481 -9.209 1.00 92.00 199 VAL A N 1
ATOM 1590 C CA . VAL A 1 199 ? 1.403 -2.234 -10.145 1.00 92.00 199 VAL A CA 1
ATOM 1591 C C . VAL A 1 199 ? 1.781 -1.383 -11.353 1.00 92.00 199 VAL A C 1
ATOM 1593 O O . VAL A 1 199 ? 2.938 -1.404 -11.775 1.00 92.00 199 VAL A O 1
ATOM 1596 N N . GLN A 1 200 ? 0.842 -0.602 -11.887 1.00 91.50 200 GLN A N 1
ATOM 1597 C CA . GLN A 1 200 ? 1.100 0.313 -12.991 1.00 91.50 200 GLN A CA 1
ATOM 1598 C C . GLN A 1 200 ? 2.055 1.441 -12.582 1.00 91.50 200 GLN A C 1
ATOM 1600 O O . GLN A 1 200 ? 2.970 1.759 -13.347 1.00 91.50 200 GLN A O 1
ATOM 1605 N N . ALA A 1 201 ? 1.900 2.007 -11.383 1.00 91.69 201 ALA A N 1
ATOM 1606 C CA . ALA A 1 201 ? 2.817 3.006 -10.840 1.00 91.69 201 ALA A CA 1
ATOM 1607 C C . ALA A 1 201 ? 4.243 2.445 -10.696 1.00 91.69 201 ALA A C 1
ATOM 1609 O O . ALA A 1 201 ? 5.193 3.041 -11.211 1.00 91.69 201 ALA A O 1
ATOM 1610 N N . ILE A 1 202 ? 4.394 1.248 -10.113 1.00 93.19 202 ILE A N 1
ATOM 1611 C CA . ILE A 1 202 ? 5.694 0.568 -9.977 1.00 93.19 202 ILE A CA 1
ATOM 1612 C C . ILE A 1 202 ? 6.312 0.296 -11.355 1.00 93.19 202 ILE A C 1
ATOM 1614 O O . ILE A 1 202 ? 7.487 0.595 -11.578 1.00 93.19 202 ILE A O 1
ATOM 1618 N N . GLN A 1 203 ? 5.537 -0.252 -12.298 1.00 92.94 203 GLN A N 1
ATOM 1619 C CA . GLN A 1 203 ? 6.008 -0.528 -13.658 1.00 92.94 203 GLN A CA 1
ATOM 1620 C C . GLN A 1 203 ? 6.493 0.754 -14.350 1.00 92.94 203 GLN A C 1
ATOM 1622 O O . GLN A 1 203 ? 7.524 0.742 -15.023 1.00 92.94 203 GLN A O 1
ATOM 1627 N N . THR A 1 204 ? 5.757 1.852 -14.180 1.00 92.88 204 THR A N 1
ATOM 1628 C CA . THR A 1 204 ? 6.050 3.149 -14.795 1.00 92.88 204 THR A CA 1
ATOM 1629 C C . THR A 1 204 ? 7.330 3.747 -14.221 1.00 92.88 204 THR A C 1
ATOM 1631 O O . THR A 1 204 ? 8.242 4.068 -14.988 1.00 92.88 204 THR A O 1
ATOM 1634 N N . LYS A 1 205 ? 7.460 3.803 -12.886 1.00 93.75 205 LYS A N 1
ATOM 1635 C CA . LYS A 1 205 ? 8.688 4.259 -12.217 1.00 93.75 205 LYS A CA 1
ATOM 1636 C C . LYS A 1 205 ? 9.884 3.401 -12.628 1.00 93.75 205 LYS A C 1
ATOM 1638 O O . LYS A 1 205 ? 10.939 3.932 -12.965 1.00 93.75 205 LYS A O 1
ATOM 1643 N N . TYR A 1 206 ? 9.718 2.078 -12.686 1.00 94.19 206 TYR A N 1
ATOM 1644 C CA . TYR A 1 206 ? 10.774 1.170 -13.135 1.00 94.19 206 TYR A CA 1
ATOM 1645 C C . TYR A 1 206 ? 11.183 1.421 -14.588 1.00 94.19 206 TYR A C 1
ATOM 1647 O O . TYR A 1 206 ? 12.376 1.506 -14.879 1.00 94.19 206 TYR A O 1
ATOM 1655 N N . ALA A 1 207 ? 10.224 1.556 -15.507 1.00 92.38 207 ALA A N 1
ATOM 1656 C CA . ALA A 1 207 ? 10.509 1.825 -16.914 1.00 92.38 207 ALA A CA 1
ATOM 1657 C C . ALA A 1 207 ? 11.287 3.138 -17.086 1.00 92.38 207 ALA A C 1
ATOM 1659 O O . ALA A 1 207 ? 12.228 3.188 -17.880 1.00 92.38 207 ALA A O 1
ATOM 1660 N N . ARG A 1 208 ? 10.943 4.153 -16.290 1.00 91.94 208 ARG A N 1
ATOM 1661 C CA . ARG A 1 208 ? 11.626 5.444 -16.245 1.00 91.94 208 ARG A CA 1
ATOM 1662 C C . ARG A 1 208 ? 13.037 5.349 -15.660 1.00 91.94 208 ARG A C 1
ATOM 1664 O O . ARG A 1 208 ? 13.984 5.829 -16.266 1.00 91.94 208 ARG A O 1
ATOM 1671 N N . GLU A 1 209 ? 13.221 4.733 -14.503 1.00 91.69 209 GLU A N 1
ATOM 1672 C CA . GLU A 1 209 ? 14.496 4.837 -13.773 1.00 91.69 209 GLU A CA 1
ATOM 1673 C C . GLU A 1 209 ? 15.484 3.713 -14.109 1.00 91.69 209 GLU A C 1
ATOM 1675 O O . GLU A 1 209 ? 16.700 3.899 -14.059 1.00 91.69 209 GLU A O 1
ATOM 1680 N N . MET A 1 210 ? 14.975 2.534 -14.469 1.00 90.62 210 MET A N 1
ATOM 1681 C CA . MET A 1 210 ? 15.766 1.311 -14.639 1.00 90.62 210 MET A CA 1
ATOM 1682 C C . MET A 1 210 ? 15.459 0.548 -15.938 1.00 90.62 210 MET A C 1
ATOM 1684 O O . MET A 1 210 ? 16.139 -0.434 -16.244 1.00 90.62 210 MET A O 1
ATOM 1688 N N . GLY A 1 211 ? 14.509 1.010 -16.759 1.00 90.12 211 GLY A N 1
ATOM 1689 C CA . GLY A 1 211 ? 14.059 0.308 -17.968 1.00 90.12 211 GLY A CA 1
ATOM 1690 C C . GLY A 1 211 ? 15.168 0.022 -18.988 1.00 90.12 211 GLY A C 1
ATOM 1691 O O . GLY A 1 211 ? 15.147 -1.014 -19.659 1.00 90.12 211 GLY A O 1
ATOM 1692 N N . LYS A 1 212 ? 16.196 0.878 -19.054 1.00 89.62 212 LYS A N 1
ATOM 1693 C CA . LYS A 1 212 ? 17.381 0.694 -19.913 1.00 89.62 212 LYS A CA 1
ATOM 1694 C C . LYS A 1 212 ? 18.213 -0.538 -19.551 1.00 89.62 212 LYS A C 1
ATOM 1696 O O . LYS A 1 212 ? 18.806 -1.167 -20.424 1.00 89.62 212 LYS A O 1
ATOM 1701 N N . VAL A 1 213 ? 18.231 -0.930 -18.278 1.00 86.44 213 VAL A N 1
ATOM 1702 C CA . VAL A 1 213 ? 19.011 -2.076 -17.781 1.00 86.44 213 VAL A CA 1
ATOM 1703 C C . VAL A 1 213 ? 18.149 -3.307 -17.502 1.00 86.44 213 VAL A C 1
ATOM 1705 O O . VAL A 1 213 ? 18.597 -4.224 -16.812 1.00 86.44 213 VAL A O 1
ATOM 1708 N N . ARG A 1 214 ? 16.940 -3.378 -18.074 1.00 86.12 214 ARG A N 1
ATOM 1709 C CA . ARG A 1 214 ? 15.968 -4.456 -17.816 1.00 86.12 214 ARG A CA 1
ATOM 1710 C C . ARG A 1 214 ? 16.483 -5.875 -18.037 1.00 86.12 214 ARG A C 1
ATOM 1712 O O . ARG A 1 214 ? 16.008 -6.809 -17.409 1.00 86.12 214 ARG A O 1
ATOM 1719 N N . ASN A 1 215 ? 17.459 -6.052 -18.925 1.00 76.75 215 ASN A N 1
ATOM 1720 C CA . ASN A 1 215 ? 18.055 -7.356 -19.204 1.00 76.75 215 ASN A CA 1
ATOM 1721 C C . ASN A 1 215 ? 18.975 -7.855 -18.079 1.00 76.75 215 ASN A C 1
ATOM 1723 O O . ASN A 1 215 ? 19.285 -9.040 -18.037 1.00 76.75 215 ASN A O 1
ATOM 1727 N N . ARG A 1 216 ? 19.452 -6.950 -17.214 1.00 78.88 216 ARG A N 1
ATOM 1728 C CA . ARG A 1 216 ? 20.342 -7.245 -16.078 1.00 78.88 216 ARG A CA 1
ATOM 1729 C C . ARG A 1 216 ? 19.628 -7.099 -14.739 1.00 78.88 216 ARG A C 1
ATOM 1731 O O . ARG A 1 216 ? 19.960 -7.801 -13.794 1.00 78.88 216 ARG A O 1
ATOM 1738 N N . LEU A 1 217 ? 18.671 -6.179 -14.669 1.00 81.69 217 LEU A N 1
ATOM 1739 C CA . LEU A 1 217 ? 17.864 -5.910 -13.489 1.00 81.69 217 LEU A CA 1
ATOM 1740 C C . LEU A 1 217 ? 16.380 -6.000 -13.866 1.00 81.69 217 LEU A C 1
ATOM 1742 O O . LEU A 1 217 ? 15.720 -4.964 -13.962 1.00 81.69 217 LEU A O 1
ATOM 1746 N N . PRO A 1 218 ? 15.867 -7.205 -14.176 1.00 82.44 218 PRO A N 1
ATOM 1747 C CA . PRO A 1 218 ? 14.457 -7.387 -14.484 1.00 82.44 218 PRO A CA 1
ATOM 1748 C C . PRO A 1 218 ? 13.601 -7.104 -13.248 1.00 82.44 218 PRO A C 1
ATOM 1750 O O . PRO A 1 218 ? 14.020 -7.346 -12.115 1.00 82.44 218 PRO A O 1
ATOM 1753 N N . LEU A 1 219 ? 12.390 -6.610 -13.484 1.00 86.06 219 LEU A N 1
ATOM 1754 C CA . LEU A 1 219 ? 11.377 -6.435 -12.455 1.00 86.06 219 LEU A CA 1
ATOM 1755 C C . LEU A 1 219 ? 10.289 -7.493 -12.632 1.00 86.06 219 LEU A C 1
ATOM 1757 O O . LEU A 1 219 ? 9.679 -7.589 -13.696 1.00 86.06 219 LEU A O 1
ATOM 1761 N N . HIS A 1 220 ? 10.027 -8.244 -11.567 1.00 85.12 220 HIS A N 1
ATOM 1762 C CA . HIS A 1 220 ? 8.916 -9.182 -11.490 1.00 85.12 220 HIS A CA 1
ATOM 1763 C C . HIS A 1 220 ? 7.871 -8.623 -10.530 1.00 85.12 220 HIS A C 1
ATOM 1765 O O . HIS A 1 220 ? 8.198 -8.252 -9.405 1.00 85.12 220 HIS A O 1
ATOM 1771 N N . LEU A 1 221 ? 6.622 -8.552 -10.987 1.00 89.06 221 LEU A N 1
ATOM 1772 C CA . LEU A 1 221 ? 5.491 -8.075 -10.197 1.00 89.06 221 LEU A CA 1
ATOM 1773 C C . LEU A 1 221 ? 4.486 -9.208 -10.042 1.00 89.06 221 LEU A C 1
ATOM 1775 O O . LEU A 1 221 ? 4.174 -9.908 -11.005 1.00 89.06 221 LEU A O 1
ATOM 1779 N N . GLY A 1 222 ? 3.998 -9.381 -8.819 1.00 89.06 222 GLY A N 1
ATOM 1780 C CA . GLY A 1 222 ? 3.046 -10.416 -8.459 1.00 89.06 222 GLY A CA 1
ATOM 1781 C C . GLY A 1 222 ? 1.932 -9.852 -7.595 1.00 89.06 222 GLY A C 1
ATOM 1782 O O . GLY A 1 222 ? 2.187 -9.018 -6.731 1.00 89.06 222 GLY A O 1
ATOM 1783 N N . LEU A 1 223 ? 0.706 -10.317 -7.829 1.00 92.88 223 LEU A N 1
ATOM 1784 C CA . LEU A 1 223 ? -0.467 -9.967 -7.039 1.00 92.88 223 LEU A CA 1
ATOM 1785 C C . LEU A 1 223 ? -1.128 -11.244 -6.523 1.00 92.88 223 LEU A C 1
ATOM 1787 O O . LEU A 1 223 ? -1.422 -12.151 -7.301 1.00 92.88 223 LEU A O 1
ATOM 1791 N N . VAL A 1 224 ? -1.392 -11.286 -5.218 1.00 93.06 224 VAL A N 1
ATOM 1792 C CA . VAL A 1 224 ? -2.175 -12.345 -4.575 1.00 93.06 224 VAL A CA 1
ATOM 1793 C C . VAL A 1 224 ? -3.450 -11.722 -4.031 1.00 93.06 224 VAL A C 1
ATOM 1795 O O . VAL A 1 224 ? -3.405 -10.914 -3.106 1.00 93.06 224 VAL A O 1
ATOM 1798 N N . TYR A 1 225 ? -4.588 -12.121 -4.591 1.00 94.94 225 TYR A N 1
ATOM 1799 C CA . TYR A 1 225 ? -5.898 -11.757 -4.064 1.00 94.94 225 TYR A CA 1
ATOM 1800 C C . TYR A 1 225 ? -6.367 -12.827 -3.084 1.00 94.94 225 TYR A C 1
ATOM 1802 O O . TYR A 1 225 ? -6.331 -14.019 -3.386 1.00 94.94 225 TYR A O 1
ATOM 1810 N N . PHE A 1 226 ? -6.819 -12.401 -1.910 1.00 94.38 226 PHE A N 1
ATOM 1811 C CA . PHE A 1 226 ? -7.328 -13.294 -0.877 1.00 94.38 226 PHE A CA 1
ATOM 1812 C C . PHE A 1 226 ? -8.498 -12.641 -0.136 1.00 94.38 226 PHE A C 1
ATOM 1814 O O . PHE A 1 226 ? -8.600 -11.418 -0.049 1.00 94.38 226 PHE A O 1
ATOM 1821 N N . GLN A 1 227 ? -9.412 -13.459 0.387 1.00 93.31 227 GLN A N 1
ATOM 1822 C CA . GLN A 1 227 ? -10.551 -12.969 1.168 1.00 93.31 227 GLN A CA 1
ATOM 1823 C C . GLN A 1 227 ? -10.105 -12.545 2.571 1.00 93.31 227 GLN A C 1
ATOM 1825 O O . GLN A 1 227 ? -9.174 -13.134 3.115 1.00 93.31 227 GLN A O 1
ATOM 1830 N N . ARG A 1 228 ? -10.834 -11.620 3.212 1.00 86.06 228 ARG A N 1
ATOM 1831 C CA . ARG A 1 228 ? -10.533 -11.110 4.569 1.00 86.06 228 ARG A CA 1
ATOM 1832 C C . ARG A 1 228 ? -10.306 -12.210 5.618 1.00 86.06 228 ARG A C 1
ATOM 1834 O O . ARG A 1 228 ? -9.491 -12.029 6.510 1.00 86.06 228 ARG A O 1
ATOM 1841 N N . ARG A 1 229 ? -11.019 -13.340 5.520 1.00 90.06 229 ARG A N 1
ATOM 1842 C CA . ARG A 1 229 ? -10.912 -14.472 6.464 1.00 90.06 229 ARG A CA 1
ATOM 1843 C C . ARG A 1 229 ? -9.794 -15.466 6.127 1.00 90.06 229 ARG A C 1
ATOM 1845 O O . ARG A 1 229 ? -9.631 -16.457 6.830 1.00 90.06 229 ARG A O 1
ATOM 1852 N N . THR A 1 230 ? -9.031 -15.225 5.063 1.00 94.44 230 THR A N 1
ATOM 1853 C CA . THR A 1 230 ? -7.871 -16.056 4.726 1.00 94.44 230 THR A CA 1
ATOM 1854 C C . THR A 1 230 ? -6.790 -15.839 5.784 1.00 94.44 230 THR A C 1
ATOM 1856 O O . THR A 1 230 ? -6.424 -14.687 6.024 1.00 94.44 230 THR A O 1
ATOM 1859 N N . PRO A 1 231 ? -6.241 -16.900 6.404 1.00 94.50 231 PRO A N 1
ATOM 1860 C CA . PRO A 1 231 ? -5.162 -16.750 7.371 1.00 94.50 231 PRO A CA 1
ATOM 1861 C C . PRO A 1 231 ? -3.981 -15.985 6.769 1.00 94.50 231 PRO A C 1
ATOM 1863 O O . PRO A 1 231 ? -3.473 -16.361 5.709 1.00 94.50 231 PRO A O 1
ATOM 1866 N N . LEU A 1 232 ? -3.500 -14.949 7.465 1.00 90.88 232 LEU A N 1
ATOM 1867 C CA . LEU A 1 232 ? -2.416 -14.092 6.971 1.00 90.88 232 LEU A CA 1
ATOM 1868 C C . LEU A 1 232 ? -1.169 -14.903 6.590 1.00 90.88 232 LEU A C 1
ATOM 1870 O O . LEU A 1 232 ? -0.543 -14.638 5.568 1.00 90.88 232 LEU A O 1
ATOM 1874 N N . ARG A 1 233 ? -0.851 -15.957 7.352 1.00 93.50 233 ARG A N 1
ATOM 1875 C CA . ARG A 1 233 ? 0.253 -16.876 7.038 1.00 93.50 233 ARG A CA 1
ATOM 1876 C C . ARG A 1 233 ? 0.123 -17.505 5.647 1.00 93.50 233 ARG A C 1
ATOM 1878 O O . ARG A 1 233 ? 1.131 -17.621 4.959 1.00 93.50 233 ARG A O 1
ATOM 1885 N N . ALA A 1 234 ? -1.082 -17.896 5.231 1.00 94.38 234 ALA A N 1
ATOM 1886 C CA . ALA A 1 234 ? -1.314 -18.487 3.914 1.00 94.38 234 ALA A CA 1
ATOM 1887 C C . ALA A 1 234 ? -1.138 -17.450 2.794 1.00 94.38 234 ALA A C 1
ATOM 1889 O O . ALA A 1 234 ? -0.503 -17.743 1.784 1.00 94.38 234 ALA A O 1
ATOM 1890 N N . ALA A 1 235 ? -1.626 -16.221 3.001 1.00 92.69 235 ALA A N 1
ATOM 1891 C CA . ALA A 1 235 ? -1.431 -15.121 2.056 1.00 92.69 235 ALA A CA 1
ATOM 1892 C C . ALA A 1 235 ? 0.057 -14.745 1.906 1.00 92.69 235 ALA A C 1
ATOM 1894 O O . ALA A 1 235 ? 0.552 -14.588 0.790 1.00 92.69 235 ALA A O 1
ATOM 1895 N N . LEU A 1 236 ? 0.795 -14.667 3.020 1.00 90.94 236 LEU A N 1
ATOM 1896 C CA . LEU A 1 236 ? 2.237 -14.403 3.017 1.00 90.94 236 LEU A CA 1
ATOM 1897 C C . LEU A 1 236 ? 3.032 -15.536 2.359 1.00 90.94 236 LEU A C 1
ATOM 1899 O O . LEU A 1 236 ? 3.978 -15.257 1.625 1.00 90.94 236 LEU A O 1
ATOM 1903 N N . ASP A 1 237 ? 2.660 -16.797 2.592 1.00 90.88 237 ASP A N 1
ATOM 1904 C CA . ASP A 1 237 ? 3.296 -17.945 1.938 1.00 90.88 237 ASP A CA 1
ATOM 1905 C C . ASP A 1 237 ? 3.062 -17.924 0.421 1.00 90.88 237 ASP A C 1
ATOM 1907 O O . ASP A 1 237 ? 4.009 -18.066 -0.349 1.00 90.88 237 ASP A O 1
ATOM 1911 N N . ALA A 1 238 ? 1.834 -17.640 -0.025 1.00 90.56 238 ALA A N 1
ATOM 1912 C CA . ALA A 1 238 ? 1.528 -17.462 -1.444 1.00 90.56 238 ALA A CA 1
ATOM 1913 C C . ALA A 1 238 ? 2.361 -16.330 -2.072 1.00 90.56 238 ALA A C 1
ATOM 1915 O O . ALA A 1 238 ? 2.981 -16.531 -3.117 1.00 90.56 238 ALA A O 1
ATOM 1916 N N . GLY A 1 239 ? 2.455 -15.173 -1.407 1.00 88.31 239 GLY A N 1
ATOM 1917 C CA . GLY A 1 239 ? 3.292 -14.059 -1.860 1.00 88.31 239 GLY A CA 1
ATOM 1918 C C . GLY A 1 239 ? 4.780 -14.422 -1.937 1.00 88.31 239 GLY A C 1
ATOM 1919 O O . GLY A 1 239 ? 5.442 -14.126 -2.928 1.00 88.31 239 GLY A O 1
ATOM 1920 N N . ARG A 1 240 ? 5.312 -15.140 -0.940 1.00 85.06 240 ARG A N 1
ATOM 1921 C CA . ARG A 1 240 ? 6.702 -15.631 -0.949 1.00 85.06 240 ARG A CA 1
ATOM 1922 C C . ARG A 1 240 ? 6.960 -16.635 -2.067 1.00 85.06 240 ARG A C 1
ATOM 1924 O O . ARG A 1 240 ? 8.008 -16.571 -2.701 1.00 85.06 240 ARG A O 1
ATOM 1931 N N . ARG A 1 241 ? 6.013 -17.530 -2.353 1.00 84.50 241 ARG A N 1
ATOM 1932 C CA . ARG A 1 241 ? 6.118 -18.455 -3.491 1.00 84.50 241 ARG A CA 1
ATOM 1933 C C . ARG A 1 241 ? 6.145 -17.720 -4.829 1.00 84.50 241 ARG A C 1
ATOM 193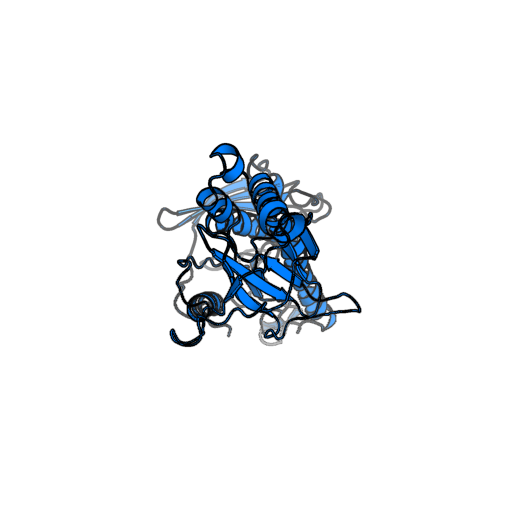5 O O . ARG A 1 241 ? 6.840 -18.170 -5.726 1.00 84.50 241 ARG A O 1
ATOM 1942 N N . MET A 1 242 ? 5.471 -16.574 -4.957 1.00 82.75 242 MET A N 1
ATOM 1943 C CA . MET A 1 242 ? 5.603 -15.733 -6.156 1.00 82.75 242 MET A CA 1
ATOM 1944 C C . MET A 1 242 ? 6.994 -15.098 -6.294 1.00 82.75 242 MET A C 1
ATOM 1946 O O . MET A 1 242 ? 7.470 -14.930 -7.415 1.00 82.75 242 MET A O 1
ATOM 1950 N N . LEU A 1 243 ? 7.651 -14.753 -5.178 1.00 75.88 243 LEU A N 1
ATOM 1951 C CA . LEU A 1 243 ? 9.037 -14.256 -5.178 1.00 75.88 243 LEU A CA 1
ATOM 1952 C C . LEU A 1 243 ? 10.040 -15.356 -5.519 1.00 75.88 243 LEU A C 1
ATOM 1954 O O . LEU A 1 243 ? 11.020 -15.108 -6.222 1.00 75.88 243 LEU A O 1
ATOM 1958 N N . ASN A 1 244 ? 9.774 -16.574 -5.043 1.00 71.00 244 ASN A N 1
ATOM 1959 C CA . ASN A 1 244 ? 10.467 -17.792 -5.444 1.00 71.00 244 ASN A CA 1
ATOM 1960 C C . ASN A 1 244 ? 9.980 -18.199 -6.833 1.00 71.00 244 ASN A C 1
ATOM 1962 O O . ASN A 1 244 ? 9.359 -19.244 -7.000 1.00 71.00 244 ASN A O 1
ATOM 1966 N N . TYR A 1 245 ? 10.229 -17.321 -7.803 1.00 61.59 245 TYR A N 1
ATOM 1967 C CA . TYR A 1 245 ? 9.993 -17.503 -9.224 1.00 61.59 245 TYR A CA 1
ATOM 1968 C C . TYR A 1 245 ? 10.365 -18.938 -9.594 1.00 61.59 245 TYR A C 1
ATOM 1970 O O . TYR A 1 245 ? 11.554 -19.242 -9.652 1.00 61.59 245 TYR A O 1
ATOM 1978 N N . GLU A 1 246 ? 9.377 -19.841 -9.710 1.00 52.88 246 GLU A N 1
ATOM 1979 C CA . GLU A 1 246 ? 9.664 -21.274 -9.768 1.00 52.88 246 GLU A CA 1
ATOM 1980 C C . GLU A 1 246 ? 10.519 -21.548 -10.994 1.00 52.88 246 GLU A C 1
ATOM 1982 O O . GLU A 1 246 ? 10.097 -21.542 -12.155 1.00 52.88 246 GLU A O 1
ATOM 1987 N N . SER A 1 247 ? 11.764 -21.788 -10.646 1.00 45.50 247 SER A N 1
ATOM 1988 C CA . SER A 1 247 ? 12.976 -21.684 -11.408 1.00 45.50 247 SER A CA 1
ATOM 1989 C C . SER A 1 247 ? 13.097 -22.584 -12.638 1.00 45.50 247 SER A C 1
ATOM 1991 O O . SER A 1 247 ? 14.115 -22.582 -13.321 1.00 45.50 247 SER A O 1
ATOM 1993 N N . GLY A 1 248 ? 12.054 -23.334 -12.977 1.00 43.50 248 GLY A N 1
ATOM 1994 C CA . GLY A 1 248 ? 12.047 -24.264 -14.102 1.00 43.50 248 GLY A CA 1
ATOM 1995 C C . GLY A 1 248 ? 10.716 -24.386 -14.839 1.00 43.50 248 GLY A C 1
ATOM 1996 O O . GLY A 1 248 ? 10.636 -25.182 -15.771 1.00 43.50 248 GLY A O 1
ATOM 1997 N N . ARG A 1 249 ? 9.663 -23.643 -14.455 1.00 46.84 249 ARG A N 1
ATOM 1998 C CA . ARG A 1 249 ? 8.325 -23.808 -15.064 1.00 46.84 249 ARG A CA 1
ATOM 1999 C C . ARG A 1 249 ? 7.963 -22.771 -16.122 1.00 46.84 249 ARG A C 1
ATOM 2001 O O . ARG A 1 249 ? 7.179 -23.090 -17.016 1.00 46.84 249 ARG A O 1
ATOM 2008 N N . MET A 1 250 ? 8.532 -21.567 -16.078 1.00 52.75 250 MET A N 1
ATOM 2009 C CA . MET A 1 250 ? 8.327 -20.595 -17.155 1.00 52.75 250 MET A CA 1
ATOM 2010 C C . MET A 1 250 ? 9.267 -20.908 -18.315 1.00 52.75 250 MET A C 1
ATOM 2012 O O . MET A 1 250 ? 10.473 -20.683 -18.245 1.00 52.75 250 MET A O 1
ATOM 2016 N N . LYS A 1 251 ? 8.698 -21.445 -19.397 1.00 60.44 251 LYS A N 1
ATOM 2017 C CA . LYS A 1 251 ? 9.406 -21.579 -20.668 1.00 60.44 251 LYS A CA 1
ATOM 2018 C C . LYS A 1 251 ? 9.696 -20.187 -21.204 1.00 60.44 251 LYS A C 1
ATOM 2020 O O . LYS A 1 251 ? 8.831 -19.316 -21.168 1.00 60.44 251 LYS A O 1
ATOM 2025 N N . ASP A 1 252 ? 10.897 -20.004 -21.730 1.00 68.75 252 ASP A N 1
ATOM 2026 C CA . ASP A 1 252 ? 11.250 -18.803 -22.466 1.00 68.75 252 ASP A CA 1
ATOM 2027 C C . ASP A 1 252 ? 10.209 -18.500 -23.549 1.00 68.75 252 ASP A C 1
ATOM 2029 O O . ASP A 1 252 ? 10.036 -19.248 -24.515 1.00 68.75 252 ASP A O 1
ATOM 2033 N N . GLU A 1 253 ? 9.522 -17.379 -23.381 1.00 78.25 253 GLU A N 1
ATOM 2034 C CA . GLU A 1 253 ? 8.502 -16.920 -24.303 1.00 78.25 253 GLU A CA 1
ATOM 2035 C C . GLU A 1 253 ? 9.151 -16.053 -25.384 1.00 78.25 253 GLU A C 1
ATOM 2037 O O . GLU A 1 253 ? 9.624 -14.947 -25.126 1.00 78.25 253 GLU A O 1
ATOM 2042 N N . VAL A 1 254 ? 9.202 -16.566 -26.615 1.00 86.00 254 VAL A N 1
ATOM 2043 C CA . VAL A 1 254 ? 9.697 -15.794 -27.760 1.00 86.00 254 VAL A CA 1
ATOM 2044 C C . VAL A 1 254 ? 8.554 -14.952 -28.309 1.00 86.00 254 VAL A C 1
ATOM 2046 O O . VAL A 1 254 ? 7.555 -15.494 -28.777 1.00 86.00 254 VAL A O 1
ATOM 2049 N N . TRP A 1 255 ? 8.726 -13.634 -28.255 1.00 91.19 255 TRP A N 1
ATOM 2050 C CA . TRP A 1 255 ? 7.809 -12.657 -28.832 1.00 91.19 255 TRP A CA 1
ATOM 2051 C C . TRP A 1 255 ? 8.290 -12.230 -30.217 1.00 91.19 255 TRP A C 1
ATOM 2053 O O . TRP A 1 255 ? 9.482 -11.981 -30.414 1.00 91.19 255 TRP A O 1
ATOM 2063 N N . SER A 1 256 ? 7.361 -12.112 -31.163 1.00 93.69 256 SER A N 1
ATOM 2064 C CA . SER A 1 256 ? 7.654 -11.629 -32.512 1.00 93.69 256 SER A CA 1
ATOM 2065 C C . SER A 1 256 ? 7.451 -10.123 -32.593 1.00 93.69 256 SER A C 1
ATOM 2067 O O . SER A 1 256 ? 6.427 -9.603 -32.149 1.00 93.69 256 SER A O 1
ATOM 2069 N N . VAL A 1 257 ? 8.412 -9.420 -33.190 1.00 94.50 257 VAL A N 1
ATOM 2070 C CA . VAL A 1 257 ? 8.265 -7.998 -33.517 1.00 94.50 257 VAL A CA 1
ATOM 2071 C C . VAL A 1 257 ? 7.351 -7.876 -34.730 1.00 94.50 257 VAL A C 1
ATOM 2073 O O . VAL A 1 257 ? 7.646 -8.424 -35.787 1.00 94.50 257 VAL A O 1
ATOM 2076 N N . THR A 1 258 ? 6.238 -7.173 -34.558 1.00 96.19 258 THR A N 1
ATOM 2077 C CA . THR A 1 258 ? 5.229 -6.951 -35.606 1.00 96.19 258 THR A CA 1
ATOM 2078 C C . THR A 1 258 ? 5.372 -5.585 -36.259 1.00 96.19 258 THR A C 1
ATOM 2080 O O . THR A 1 258 ? 5.124 -5.451 -37.451 1.00 96.19 258 THR A O 1
ATOM 2083 N N . SER A 1 259 ? 5.811 -4.574 -35.505 1.00 95.44 259 SER A N 1
ATOM 2084 C CA . SER A 1 259 ? 6.132 -3.257 -36.051 1.00 95.44 259 SER A CA 1
ATOM 2085 C C . SER A 1 259 ? 7.211 -2.559 -35.228 1.00 95.44 259 SER A C 1
ATOM 2087 O O . SER A 1 259 ? 7.319 -2.767 -34.015 1.00 95.44 259 SER A O 1
ATOM 2089 N N . ILE A 1 260 ? 7.980 -1.702 -35.899 1.00 94.38 260 ILE A N 1
ATOM 2090 C CA . ILE A 1 260 ? 8.950 -0.787 -35.296 1.00 94.38 260 ILE A CA 1
ATOM 2091 C C . ILE A 1 260 ? 8.686 0.592 -35.890 1.00 94.38 260 ILE A C 1
ATOM 2093 O O . ILE A 1 260 ? 8.741 0.745 -37.108 1.00 94.38 260 ILE A O 1
ATOM 2097 N N . SER A 1 261 ? 8.431 1.572 -35.033 1.00 94.25 261 SER A N 1
ATOM 2098 C CA . SER A 1 261 ? 8.193 2.957 -35.431 1.00 94.25 261 SER A CA 1
ATOM 2099 C C . SER A 1 261 ? 9.155 3.871 -34.666 1.00 94.25 261 SER A C 1
ATOM 2101 O O . SER A 1 261 ? 9.045 3.980 -33.440 1.00 94.25 261 SER A O 1
ATOM 2103 N N . PRO A 1 262 ? 10.161 4.460 -35.331 1.00 90.94 262 PRO A N 1
ATOM 2104 C CA . PRO A 1 262 ? 11.103 5.365 -34.688 1.00 90.94 262 PRO A CA 1
ATOM 2105 C C . PRO A 1 262 ? 10.501 6.764 -34.518 1.00 90.94 262 PRO A C 1
ATOM 2107 O O . PRO A 1 262 ? 9.790 7.245 -35.393 1.00 90.94 262 PRO A O 1
ATOM 2110 N N . ASN A 1 263 ? 10.863 7.435 -33.425 1.00 83.38 263 ASN A N 1
ATOM 2111 C CA . ASN A 1 263 ? 10.462 8.805 -33.090 1.00 83.38 263 ASN A CA 1
ATOM 2112 C C . ASN A 1 263 ? 8.944 9.028 -33.013 1.00 83.38 263 ASN A C 1
ATOM 2114 O O . ASN A 1 263 ? 8.463 10.137 -33.245 1.00 83.38 263 ASN A O 1
ATOM 2118 N N . ASP A 1 264 ? 8.196 7.990 -32.639 1.00 82.19 264 ASP A N 1
ATOM 2119 C CA . ASP A 1 264 ? 6.784 8.133 -32.302 1.00 82.19 264 ASP A CA 1
ATOM 2120 C C . ASP A 1 264 ? 6.644 8.953 -31.016 1.00 82.19 264 ASP A C 1
ATOM 2122 O O . ASP A 1 264 ? 7.298 8.675 -30.004 1.00 82.19 264 ASP A O 1
ATOM 2126 N N . ALA A 1 265 ? 5.741 9.932 -31.036 1.00 86.12 265 ALA A N 1
ATOM 2127 C CA . ALA A 1 265 ? 5.322 10.598 -29.814 1.00 86.12 265 ALA A CA 1
ATOM 2128 C C . ALA A 1 265 ? 4.695 9.574 -28.856 1.00 86.12 265 ALA A C 1
ATOM 2130 O O . ALA A 1 265 ? 3.917 8.705 -29.265 1.00 86.12 265 ALA A O 1
ATOM 2131 N N . LEU A 1 266 ? 5.010 9.690 -27.563 1.00 92.00 266 LEU A N 1
ATOM 2132 C CA . LEU A 1 266 ? 4.337 8.891 -26.544 1.00 92.00 266 LEU A CA 1
ATOM 2133 C C . LEU A 1 266 ? 2.831 9.198 -26.577 1.00 92.00 266 LEU A C 1
ATOM 2135 O O . LEU A 1 266 ? 2.452 10.373 -26.567 1.00 92.00 266 LEU A O 1
ATOM 2139 N N . PRO A 1 267 ? 1.955 8.177 -26.584 1.00 92.38 267 PRO A N 1
ATOM 2140 C CA . PRO A 1 267 ? 0.523 8.417 -26.470 1.00 92.38 267 PRO A CA 1
ATOM 2141 C C . PRO A 1 267 ? 0.195 9.032 -25.107 1.00 92.38 267 PRO A C 1
ATOM 2143 O O . PRO A 1 267 ? 0.945 8.855 -24.146 1.00 92.38 267 PRO A O 1
ATOM 2146 N N . GLU A 1 268 ? -0.965 9.687 -24.998 1.00 90.56 268 GLU A N 1
ATOM 2147 C CA . GLU A 1 268 ? -1.394 10.392 -23.778 1.00 90.56 268 GLU A CA 1
ATOM 2148 C C . GLU A 1 268 ? -1.260 9.527 -22.517 1.00 90.56 268 GLU A C 1
ATOM 2150 O O . GLU A 1 268 ? -0.672 9.932 -21.519 1.00 90.56 268 GLU A O 1
ATOM 2155 N N . THR A 1 269 ? -1.689 8.267 -22.613 1.00 89.06 269 THR A N 1
ATOM 2156 C CA . THR A 1 269 ? -1.647 7.272 -21.528 1.00 89.06 269 THR A CA 1
ATOM 2157 C C . THR A 1 269 ? -0.237 6.880 -21.074 1.00 89.06 269 THR A C 1
ATOM 2159 O O . THR A 1 269 ? -0.084 6.161 -20.086 1.00 89.06 269 THR A O 1
ATOM 2162 N N . LYS A 1 270 ? 0.803 7.294 -21.805 1.00 92.25 270 LYS A N 1
ATOM 2163 C CA . LYS A 1 270 ? 2.209 6.959 -21.554 1.00 92.25 270 LYS A CA 1
ATOM 2164 C C . LYS A 1 270 ? 3.112 8.178 -21.400 1.00 92.25 270 LYS A C 1
ATOM 2166 O O . LYS A 1 270 ? 4.299 7.978 -21.163 1.00 92.25 270 LYS A O 1
ATOM 2171 N N . LYS A 1 271 ? 2.579 9.405 -21.441 1.00 92.56 271 LYS A N 1
ATOM 2172 C CA . LYS A 1 271 ? 3.361 10.630 -21.192 1.00 92.56 271 LYS A CA 1
ATOM 2173 C C . LYS A 1 271 ? 4.085 10.618 -19.847 1.00 92.56 271 LYS A C 1
ATOM 2175 O O . LYS A 1 271 ? 5.233 11.031 -19.795 1.00 92.56 271 LYS A O 1
ATOM 2180 N N . VAL A 1 272 ? 3.473 10.013 -18.826 1.00 91.69 272 VAL A N 1
ATOM 2181 C CA . VAL A 1 272 ? 4.049 9.813 -17.481 1.00 91.69 272 VAL A CA 1
ATOM 2182 C C . VAL A 1 272 ? 5.434 9.134 -17.483 1.00 91.69 272 VAL A C 1
ATOM 2184 O O . VAL A 1 272 ? 6.220 9.291 -16.551 1.00 91.69 272 VAL A O 1
ATOM 2187 N N . LEU A 1 273 ? 5.789 8.385 -18.540 1.00 92.38 273 LEU A N 1
ATOM 2188 C CA . LEU A 1 273 ? 7.132 7.809 -18.685 1.00 92.38 273 LEU A CA 1
ATOM 2189 C C . LEU A 1 273 ? 8.226 8.882 -18.811 1.00 92.38 273 LEU A C 1
ATOM 2191 O O . LEU A 1 273 ? 9.362 8.634 -18.405 1.00 92.38 273 LEU A O 1
ATOM 2195 N N . ALA A 1 274 ? 7.890 10.049 -19.364 1.00 92.56 274 ALA A N 1
ATOM 2196 C CA . ALA A 1 274 ? 8.797 11.172 -19.576 1.00 92.56 274 ALA A CA 1
ATOM 2197 C C . ALA A 1 274 ? 8.896 12.120 -18.364 1.00 92.56 274 ALA A C 1
ATOM 2199 O O . ALA A 1 274 ? 9.706 13.044 -18.378 1.00 92.56 274 ALA A O 1
ATOM 2200 N N . ASP A 1 275 ? 8.124 11.898 -17.299 1.00 91.25 275 ASP A N 1
ATOM 2201 C CA . ASP A 1 275 ? 8.116 12.800 -16.145 1.00 91.25 275 ASP A CA 1
ATOM 2202 C C . ASP A 1 275 ? 9.485 12.839 -15.461 1.00 91.25 275 ASP A C 1
ATOM 2204 O O . ASP A 1 275 ? 10.025 11.807 -15.062 1.00 91.25 275 ASP A O 1
ATOM 2208 N N . GLY A 1 276 ? 10.063 14.034 -15.322 1.00 88.56 276 GLY A N 1
ATOM 2209 C CA . GLY A 1 276 ? 11.359 14.221 -14.665 1.00 88.56 276 GLY A CA 1
ATOM 2210 C C . GLY A 1 276 ? 12.554 13.609 -15.411 1.00 88.56 276 GLY A C 1
ATOM 2211 O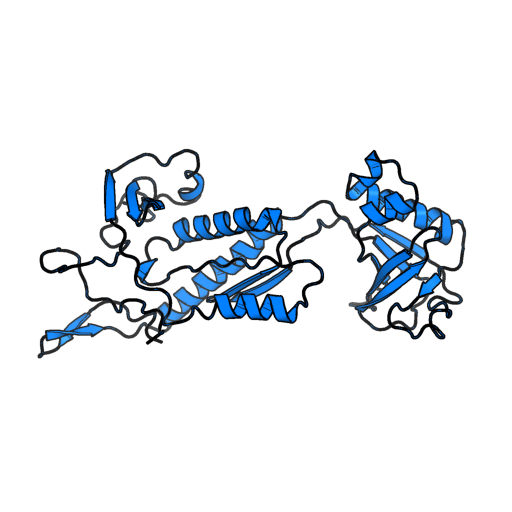 O . GLY A 1 276 ? 13.631 13.479 -14.829 1.00 88.56 276 GLY A O 1
ATOM 2212 N N . THR A 1 277 ? 12.405 13.223 -16.684 1.00 90.56 277 THR A N 1
ATOM 2213 C CA . THR A 1 277 ? 13.504 12.685 -17.497 1.00 90.56 277 THR A CA 1
ATOM 2214 C C . THR A 1 277 ? 13.424 13.139 -18.951 1.00 90.56 277 THR A C 1
ATOM 2216 O O . THR A 1 277 ? 12.351 13.274 -19.519 1.00 90.56 277 THR A O 1
ATOM 2219 N N . GLN A 1 278 ? 14.575 13.322 -19.595 1.00 92.50 278 GLN A N 1
ATOM 2220 C CA . GLN A 1 278 ? 14.637 13.709 -21.009 1.00 92.50 278 GLN A CA 1
ATOM 2221 C C . GLN A 1 278 ? 14.888 12.515 -21.943 1.00 92.50 278 GLN A C 1
ATOM 2223 O O . GLN A 1 278 ? 14.864 12.654 -23.163 1.00 92.50 278 GLN A O 1
ATOM 2228 N N . GLN A 1 279 ? 15.083 11.306 -21.402 1.00 92.19 279 GLN A N 1
ATOM 2229 C CA . GLN A 1 279 ? 15.436 10.126 -22.204 1.00 92.19 279 GLN A CA 1
ATOM 2230 C C . GLN A 1 279 ? 14.333 9.666 -23.179 1.00 92.19 279 GLN A C 1
ATOM 2232 O O . GLN A 1 279 ? 14.606 8.887 -24.090 1.00 92.19 279 GLN A O 1
ATOM 2237 N N . PHE A 1 280 ? 13.092 10.122 -22.978 1.00 93.44 280 PHE A N 1
ATOM 2238 C CA . PHE A 1 280 ? 11.941 9.828 -23.838 1.00 93.44 280 PHE A CA 1
ATOM 2239 C C . PHE A 1 280 ? 11.666 10.916 -24.890 1.00 93.44 280 PHE A C 1
ATOM 2241 O O . PHE A 1 280 ? 10.718 10.771 -25.661 1.00 93.44 280 PHE A O 1
ATOM 2248 N N . ASN A 1 281 ? 12.509 11.956 -24.984 1.00 91.88 281 ASN A N 1
ATOM 2249 C CA . ASN A 1 281 ? 12.436 12.965 -26.053 1.00 91.88 281 ASN A CA 1
ATOM 2250 C C . ASN A 1 281 ? 12.491 12.334 -27.451 1.00 91.88 281 ASN A C 1
ATOM 2252 O O . ASN A 1 281 ? 11.907 12.853 -28.398 1.00 91.88 281 ASN A O 1
ATOM 2256 N N . GLN A 1 282 ? 13.184 11.200 -27.569 1.00 91.81 282 GLN A N 1
ATOM 2257 C CA . GLN A 1 282 ? 13.127 10.322 -28.728 1.00 91.81 282 GLN A CA 1
ATOM 2258 C C . GLN A 1 282 ? 12.760 8.921 -28.253 1.00 91.81 282 GLN A C 1
ATOM 2260 O O . GLN A 1 282 ? 13.378 8.387 -27.329 1.00 91.81 282 GLN A O 1
ATOM 2265 N N . THR A 1 283 ? 11.755 8.327 -28.887 1.00 93.81 283 THR A N 1
ATOM 2266 C CA . THR A 1 283 ? 11.217 7.020 -28.508 1.00 93.81 283 THR A CA 1
ATOM 2267 C C . THR A 1 283 ? 11.101 6.128 -29.737 1.00 93.81 283 THR A C 1
ATOM 2269 O O . THR A 1 283 ? 10.646 6.565 -30.788 1.00 93.81 283 THR A O 1
ATOM 2272 N N . ILE A 1 284 ? 11.494 4.862 -29.614 1.00 93.50 284 ILE A N 1
ATOM 2273 C CA . ILE A 1 284 ? 11.218 3.827 -30.614 1.00 93.50 284 ILE A CA 1
ATOM 2274 C C . ILE A 1 284 ? 10.074 2.962 -30.089 1.00 93.50 284 ILE A C 1
ATOM 2276 O O . ILE A 1 284 ? 10.211 2.284 -29.069 1.00 93.50 284 ILE A O 1
ATOM 2280 N N . THR A 1 285 ? 8.946 2.965 -30.792 1.00 95.50 285 THR A N 1
ATOM 2281 C CA . THR A 1 285 ? 7.791 2.125 -30.470 1.00 95.50 285 THR A CA 1
ATOM 2282 C C . THR A 1 285 ? 7.961 0.756 -31.111 1.00 95.50 285 THR A C 1
ATOM 2284 O O . THR A 1 285 ? 8.028 0.624 -32.332 1.00 95.50 285 THR A O 1
ATOM 2287 N N . VAL A 1 286 ? 7.997 -0.288 -30.287 1.00 94.88 286 VAL A N 1
ATOM 2288 C CA . VAL A 1 286 ? 8.106 -1.683 -30.723 1.00 94.88 286 VAL A CA 1
ATOM 2289 C C . VAL A 1 286 ? 6.823 -2.417 -30.354 1.00 94.88 286 VAL A C 1
ATOM 2291 O O . VAL A 1 286 ? 6.513 -2.569 -29.172 1.00 94.88 286 VAL A O 1
ATOM 2294 N N . LYS A 1 287 ? 6.080 -2.906 -31.351 1.00 95.94 287 LYS A N 1
ATOM 2295 C CA . LYS A 1 287 ? 4.901 -3.754 -31.120 1.00 95.94 287 LYS A CA 1
ATOM 2296 C C . LYS A 1 287 ? 5.293 -5.219 -31.202 1.00 95.94 287 LYS A C 1
ATOM 2298 O O . LYS A 1 287 ? 5.846 -5.681 -32.202 1.00 95.94 287 LYS A O 1
ATOM 2303 N N . LEU A 1 288 ? 4.983 -5.955 -30.150 1.00 95.06 288 LEU A N 1
ATOM 2304 C CA . LEU A 1 288 ? 5.308 -7.361 -29.973 1.00 95.06 288 LEU A CA 1
ATOM 2305 C C . LEU A 1 288 ? 4.015 -8.176 -29.947 1.00 95.06 288 LEU A C 1
ATOM 2307 O O . LEU A 1 288 ? 3.030 -7.747 -29.347 1.00 95.06 288 LEU A O 1
ATOM 2311 N N . ALA A 1 289 ? 4.032 -9.359 -30.557 1.00 95.38 289 ALA A N 1
ATOM 2312 C CA . ALA A 1 289 ? 2.920 -10.301 -30.517 1.00 95.38 289 ALA A CA 1
ATOM 2313 C C . ALA A 1 289 ? 3.387 -11.708 -30.137 1.00 95.38 289 ALA A C 1
ATOM 2315 O O . ALA A 1 289 ? 4.472 -12.148 -30.530 1.00 95.38 289 ALA A O 1
ATOM 2316 N N . GLN A 1 290 ? 2.548 -12.419 -29.388 1.00 91.81 290 GLN A N 1
ATOM 2317 C CA . GLN A 1 290 ? 2.780 -13.812 -29.032 1.00 91.81 290 GLN A CA 1
ATOM 2318 C C . GLN A 1 290 ? 1.477 -14.512 -28.637 1.00 91.81 290 GLN A C 1
ATOM 2320 O O . GLN A 1 290 ? 0.818 -14.098 -27.688 1.00 91.81 290 GLN A O 1
ATOM 2325 N N . ASN A 1 291 ? 1.132 -15.620 -29.301 1.00 89.62 291 ASN A N 1
ATOM 2326 C CA . ASN A 1 291 ? -0.036 -16.450 -28.959 1.00 89.62 291 ASN A CA 1
ATOM 2327 C C . ASN A 1 291 ? -1.334 -15.626 -28.783 1.00 89.62 291 ASN A C 1
ATOM 2329 O O . ASN A 1 291 ? -2.044 -15.788 -27.796 1.00 89.62 291 ASN A O 1
ATOM 2333 N N . GLY A 1 292 ? -1.598 -14.674 -29.689 1.00 90.19 292 GLY A N 1
ATOM 2334 C CA . GLY A 1 292 ? -2.758 -13.770 -29.615 1.00 90.19 292 GLY A CA 1
ATOM 2335 C C . GLY A 1 292 ? -2.651 -12.630 -28.589 1.00 90.19 292 GLY A C 1
ATOM 2336 O O . GLY A 1 292 ? -3.540 -11.787 -28.528 1.00 90.19 292 GLY A O 1
ATOM 2337 N N . ARG A 1 293 ? -1.570 -12.565 -27.801 1.00 93.12 293 ARG A N 1
ATOM 2338 C CA . ARG A 1 293 ? -1.254 -11.450 -26.895 1.00 93.12 293 ARG A CA 1
ATOM 2339 C C . ARG A 1 293 ? -0.443 -10.387 -27.626 1.00 93.12 293 ARG A C 1
ATOM 2341 O O . ARG A 1 293 ? 0.384 -10.716 -28.478 1.00 93.12 293 ARG A O 1
ATOM 2348 N N . PHE A 1 294 ? -0.625 -9.132 -27.225 1.00 94.25 294 PHE A N 1
ATOM 2349 C CA . PHE A 1 294 ? 0.083 -7.983 -27.783 1.00 94.25 294 PHE A CA 1
ATOM 2350 C C . PHE A 1 294 ? 0.708 -7.140 -26.674 1.00 94.25 294 PHE A C 1
ATOM 2352 O O . PHE A 1 294 ? 0.130 -6.978 -25.601 1.00 94.25 294 PHE A O 1
ATOM 2359 N N . LEU A 1 295 ? 1.889 -6.594 -26.946 1.00 92.88 295 LEU A N 1
ATOM 2360 C CA . LEU A 1 295 ? 2.610 -5.700 -26.050 1.00 92.88 295 LEU A CA 1
ATOM 2361 C C . LEU A 1 295 ? 3.225 -4.568 -26.867 1.00 92.88 295 LEU A C 1
ATOM 2363 O O . LEU A 1 295 ? 3.968 -4.817 -27.814 1.00 92.88 295 LEU A O 1
ATOM 2367 N N . THR A 1 296 ? 2.966 -3.327 -26.468 1.00 94.25 296 THR A N 1
ATOM 2368 C CA . THR A 1 296 ? 3.661 -2.162 -27.022 1.00 94.25 296 THR A CA 1
ATOM 2369 C C . THR A 1 296 ? 4.744 -1.725 -26.055 1.00 94.25 296 THR A C 1
ATOM 2371 O O . THR A 1 296 ? 4.470 -1.430 -24.890 1.00 94.25 296 THR A O 1
ATOM 2374 N N . TRP A 1 297 ? 5.975 -1.677 -26.544 1.00 93.06 297 TRP A N 1
ATOM 2375 C CA . TRP A 1 297 ? 7.130 -1.247 -25.781 1.00 93.06 297 TRP A CA 1
ATOM 2376 C C . TRP A 1 297 ? 7.671 0.070 -26.333 1.00 93.06 297 TRP A C 1
ATOM 2378 O O . TRP A 1 297 ? 8.052 0.152 -27.496 1.00 93.06 297 TRP A O 1
ATOM 2388 N N . TYR A 1 298 ? 7.711 1.085 -25.474 1.00 94.00 298 TYR A N 1
ATOM 2389 C CA . TYR A 1 298 ? 8.272 2.400 -25.768 1.00 94.00 298 TYR A CA 1
ATOM 2390 C C . TYR A 1 298 ? 9.723 2.431 -25.295 1.00 94.00 298 TYR A C 1
ATOM 2392 O O . TYR A 1 298 ? 9.997 2.424 -24.093 1.00 94.00 298 TYR A O 1
ATOM 2400 N N . VAL A 1 299 ? 10.653 2.382 -26.244 1.00 93.44 299 VAL A N 1
ATOM 2401 C CA . VAL A 1 299 ? 12.089 2.320 -25.976 1.00 93.44 299 VAL A CA 1
ATOM 2402 C C . VAL A 1 299 ? 12.665 3.737 -25.994 1.00 93.44 299 VAL A C 1
ATOM 2404 O O . VAL A 1 299 ? 12.589 4.372 -27.044 1.00 93.44 299 VAL A O 1
ATOM 2407 N N . PRO A 1 300 ? 13.264 4.242 -24.899 1.00 93.56 300 PRO A N 1
ATOM 2408 C CA . PRO A 1 300 ? 13.960 5.525 -24.932 1.00 93.56 300 PRO A CA 1
ATOM 2409 C C . PRO A 1 300 ? 15.185 5.423 -25.849 1.00 93.56 300 PRO A C 1
ATOM 2411 O O . PRO A 1 300 ? 16.009 4.524 -25.679 1.00 93.56 300 PRO A O 1
ATOM 2414 N N . ALA A 1 301 ? 15.289 6.326 -26.822 1.00 91.38 301 ALA A N 1
ATOM 2415 C CA . ALA A 1 301 ? 16.317 6.295 -27.865 1.00 91.38 301 ALA A CA 1
ATOM 2416 C C . ALA A 1 301 ? 17.486 7.260 -27.603 1.00 91.38 301 ALA A C 1
ATOM 2418 O O . ALA A 1 301 ? 18.467 7.250 -28.344 1.00 91.38 301 ALA A O 1
ATOM 2419 N N . VAL A 1 302 ? 17.403 8.078 -26.548 1.00 92.94 302 VAL A N 1
ATOM 2420 C CA . VAL A 1 302 ? 18.440 9.038 -26.133 1.00 92.94 302 VAL A CA 1
ATOM 2421 C C . VAL A 1 302 ? 18.803 8.871 -24.657 1.00 92.94 302 VAL A C 1
ATOM 2423 O O . VAL A 1 302 ? 18.076 8.244 -23.883 1.00 92.94 302 VAL A O 1
ATOM 2426 N N . MET A 1 303 ? 19.967 9.380 -24.255 1.00 90.94 303 MET A N 1
ATOM 2427 C CA . MET A 1 303 ? 20.473 9.358 -22.881 1.00 90.94 303 MET A CA 1
ATOM 2428 C C . MET A 1 303 ? 19.706 10.338 -21.978 1.00 90.94 303 MET A C 1
ATOM 2430 O O . MET A 1 303 ? 18.736 10.968 -22.388 1.00 90.94 303 MET A O 1
ATOM 2434 N N . GLY A 1 304 ? 20.098 10.427 -20.702 1.00 86.31 304 GLY A N 1
ATOM 2435 C CA . GLY A 1 304 ? 19.416 11.283 -19.722 1.00 86.31 304 GLY A CA 1
ATOM 2436 C C . GLY A 1 304 ? 19.463 12.783 -20.038 1.00 86.31 304 GLY A C 1
ATOM 2437 O O . GLY A 1 304 ? 18.676 13.528 -19.470 1.00 86.31 304 GLY A O 1
ATOM 2438 N N . ASP A 1 305 ? 20.345 13.199 -20.949 1.00 90.25 305 ASP A N 1
ATOM 2439 C CA . ASP A 1 305 ? 20.453 14.560 -21.490 1.00 90.25 305 ASP A CA 1
ATOM 2440 C C . ASP A 1 305 ? 19.439 14.860 -22.609 1.00 90.25 305 ASP A C 1
ATOM 2442 O O . ASP A 1 305 ? 19.428 15.960 -23.153 1.00 90.25 305 ASP A O 1
ATOM 2446 N N . GLY A 1 306 ? 18.644 13.867 -23.022 1.00 90.38 306 GLY A N 1
ATOM 2447 C CA . GLY A 1 306 ? 17.639 14.000 -24.073 1.00 90.38 306 GLY A CA 1
ATOM 2448 C C . GLY A 1 306 ? 18.175 14.225 -25.483 1.00 90.38 306 GLY A C 1
ATOM 2449 O O . GLY A 1 306 ? 17.371 14.429 -26.393 1.00 90.38 306 GLY A O 1
ATOM 2450 N N . MET A 1 307 ? 19.495 14.185 -25.678 1.00 91.25 307 MET A N 1
ATOM 2451 C CA . MET A 1 307 ? 20.143 14.507 -26.953 1.00 91.25 307 MET A CA 1
ATOM 2452 C C . MET A 1 307 ? 21.065 13.395 -27.436 1.00 91.25 307 MET A C 1
ATOM 2454 O O . MET A 1 307 ? 21.038 13.054 -28.617 1.00 91.25 307 MET A O 1
ATOM 2458 N N . THR A 1 308 ? 21.887 12.825 -26.551 1.00 93.06 308 THR A N 1
ATOM 2459 C CA . THR A 1 308 ? 22.879 11.824 -26.951 1.00 93.06 308 THR A CA 1
ATOM 2460 C C . THR A 1 308 ? 22.164 10.533 -27.347 1.00 93.06 308 THR A C 1
ATOM 2462 O O . THR A 1 308 ? 21.483 9.958 -26.497 1.00 93.06 308 THR A O 1
ATOM 2465 N N . PRO A 1 309 ? 22.325 10.017 -28.582 1.00 90.88 309 PRO A N 1
ATOM 2466 C CA . PRO A 1 309 ? 21.702 8.760 -28.983 1.00 90.88 309 PRO A CA 1
ATOM 2467 C C . PRO A 1 309 ? 22.118 7.605 -28.066 1.00 90.88 309 PRO A C 1
ATOM 2469 O O . PRO A 1 309 ? 23.312 7.371 -27.845 1.00 90.88 309 PRO A O 1
ATOM 2472 N N . ASP A 1 310 ? 21.139 6.866 -27.540 1.00 88.88 310 ASP A N 1
ATOM 2473 C CA . ASP A 1 310 ? 21.401 5.701 -26.702 1.00 88.88 310 ASP A CA 1
ATOM 2474 C C . ASP A 1 310 ? 21.772 4.510 -27.579 1.00 88.88 310 ASP A C 1
ATOM 2476 O O . ASP A 1 310 ? 20.958 3.825 -28.193 1.00 88.88 310 ASP A O 1
ATOM 2480 N N . ASN A 1 311 ? 23.075 4.292 -27.637 1.00 84.06 311 ASN A N 1
ATOM 2481 C CA . ASN A 1 311 ? 23.701 3.262 -28.432 1.00 84.06 311 ASN A CA 1
ATOM 2482 C C . ASN A 1 311 ? 24.015 1.993 -27.625 1.00 84.06 311 ASN A C 1
ATOM 2484 O O . ASN A 1 311 ? 24.540 1.022 -28.181 1.00 84.06 311 ASN A O 1
ATOM 2488 N N . TRP A 1 312 ? 23.721 2.005 -26.325 1.00 80.88 312 TRP A N 1
ATOM 2489 C CA . TRP A 1 312 ? 24.173 1.001 -25.368 1.00 80.88 312 TRP A CA 1
ATOM 2490 C C . TRP A 1 312 ? 23.026 0.227 -24.742 1.00 80.88 312 TRP A C 1
ATOM 2492 O O . TRP A 1 312 ? 23.251 -0.889 -24.285 1.00 80.88 312 TRP A O 1
ATOM 2502 N N . TYR A 1 313 ? 21.826 0.794 -24.694 1.00 84.69 313 TYR A N 1
ATOM 2503 C CA . TYR A 1 313 ? 20.677 0.205 -24.030 1.00 84.69 313 TYR A CA 1
ATOM 2504 C C . TYR A 1 313 ? 19.392 0.462 -24.818 1.00 84.69 313 TYR A C 1
ATOM 2506 O O . TYR A 1 313 ? 19.333 1.381 -25.628 1.00 84.69 313 TYR A O 1
ATOM 2514 N N . PRO A 1 314 ? 18.330 -0.307 -24.544 1.00 83.62 314 PRO A N 1
ATOM 2515 C CA . PRO A 1 314 ? 18.301 -1.565 -23.794 1.00 83.62 314 PRO A CA 1
ATOM 2516 C C . PRO A 1 314 ? 18.767 -2.764 -24.635 1.00 83.62 314 PRO A C 1
ATOM 2518 O O . PRO A 1 314 ? 18.458 -2.878 -25.818 1.00 83.62 314 PRO A O 1
ATOM 2521 N N . TYR A 1 315 ? 19.443 -3.727 -24.002 1.00 84.81 315 TYR A N 1
ATOM 2522 C CA . TYR A 1 315 ? 19.729 -5.018 -24.639 1.00 84.81 315 TYR A CA 1
ATOM 2523 C C . TYR A 1 315 ? 18.520 -5.953 -24.566 1.00 84.81 315 TYR A C 1
ATOM 2525 O O . TYR A 1 315 ? 17.758 -5.939 -23.596 1.00 84.81 315 TYR A O 1
ATOM 2533 N N . VAL A 1 316 ? 18.374 -6.810 -25.576 1.00 84.94 316 VAL A N 1
ATOM 2534 C CA . VAL A 1 316 ? 17.327 -7.835 -25.650 1.00 84.94 316 VAL A CA 1
ATOM 2535 C C . VAL A 1 316 ? 17.910 -9.180 -26.053 1.00 84.94 316 VAL A C 1
ATOM 2537 O O . VAL A 1 316 ? 18.854 -9.244 -26.840 1.00 84.94 316 VAL A O 1
ATOM 2540 N N . PHE A 1 317 ? 17.335 -10.256 -25.521 1.00 82.81 317 PHE A N 1
ATOM 2541 C CA . PHE A 1 317 ? 17.628 -11.604 -25.992 1.00 82.81 317 PHE A CA 1
ATOM 2542 C C . PHE A 1 317 ? 16.873 -11.854 -27.297 1.00 82.81 317 PHE A C 1
ATOM 2544 O O . PHE A 1 317 ? 15.694 -11.519 -27.410 1.00 82.81 317 PHE A O 1
ATOM 2551 N N . ILE A 1 318 ? 17.553 -12.439 -28.278 1.00 84.38 318 ILE A N 1
ATOM 2552 C CA . ILE A 1 318 ? 16.980 -12.788 -29.580 1.00 84.38 318 ILE A CA 1
ATOM 2553 C C . ILE A 1 318 ? 17.003 -14.305 -29.767 1.00 84.38 318 ILE A C 1
ATOM 2555 O O . ILE A 1 318 ? 17.900 -14.983 -29.267 1.00 84.38 318 ILE A O 1
ATOM 2559 N N . LYS A 1 319 ? 16.016 -14.842 -30.490 1.00 83.69 319 LYS A N 1
ATOM 2560 C CA . LYS A 1 319 ? 16.024 -16.238 -30.939 1.00 83.69 319 LYS A CA 1
ATOM 2561 C C . LYS A 1 319 ? 16.783 -16.315 -32.266 1.00 83.69 319 LYS A C 1
ATOM 2563 O O . LYS A 1 319 ? 16.313 -15.754 -33.250 1.00 83.69 319 LYS A O 1
ATOM 2568 N N . GLY A 1 320 ? 17.916 -17.012 -32.290 1.00 78.31 320 GLY A N 1
ATOM 2569 C CA . GLY A 1 320 ? 18.745 -17.190 -33.487 1.00 78.31 320 GLY A CA 1
ATOM 2570 C C . GLY A 1 320 ? 20.191 -16.750 -33.272 1.00 78.31 320 GLY A C 1
ATOM 2571 O O . GLY A 1 320 ? 20.590 -16.449 -32.146 1.00 78.31 320 GLY A O 1
ATOM 2572 N N . ASP A 1 321 ? 20.967 -16.731 -34.353 1.00 70.50 321 ASP A N 1
ATOM 2573 C CA . ASP A 1 321 ? 22.349 -16.264 -34.321 1.00 70.50 321 ASP A CA 1
ATOM 2574 C C . ASP A 1 321 ? 22.412 -14.727 -34.346 1.00 70.50 321 ASP A C 1
ATOM 2576 O O . ASP A 1 321 ? 21.730 -14.062 -35.127 1.00 70.50 321 ASP A O 1
ATOM 2580 N N . GLY A 1 322 ? 23.208 -14.164 -33.438 1.00 69.19 322 GLY A N 1
ATOM 2581 C CA . GLY A 1 322 ? 23.501 -12.734 -33.365 1.00 69.19 322 GLY A CA 1
ATOM 2582 C C . GLY A 1 322 ? 24.813 -12.350 -34.050 1.00 69.19 322 GLY A C 1
ATOM 2583 O O . GLY A 1 322 ? 25.162 -11.166 -34.040 1.00 69.19 322 GLY A O 1
ATOM 2584 N N . SER A 1 323 ? 25.550 -13.323 -34.600 1.00 64.56 323 SER A N 1
ATOM 2585 C CA . SER A 1 323 ? 26.768 -13.088 -35.370 1.00 64.56 323 SER A CA 1
ATOM 2586 C C . SER A 1 323 ? 26.434 -12.215 -36.591 1.00 64.56 323 SER A C 1
ATOM 2588 O O . SER A 1 323 ? 25.484 -12.466 -37.325 1.00 64.56 323 SER A O 1
ATOM 2590 N N . GLY A 1 324 ? 27.122 -11.080 -36.734 1.00 67.25 324 GLY A N 1
ATOM 2591 C CA . GLY A 1 324 ? 26.815 -10.062 -37.752 1.00 67.25 324 GLY A CA 1
ATOM 2592 C C . GLY A 1 324 ? 26.115 -8.803 -37.230 1.00 67.25 324 GLY A C 1
ATOM 2593 O O . GLY A 1 324 ? 25.974 -7.834 -37.971 1.00 67.25 324 GLY A O 1
ATOM 2594 N N . ARG A 1 325 ? 25.724 -8.748 -35.949 1.00 75.00 325 ARG A N 1
ATOM 2595 C CA . ARG A 1 325 ? 25.285 -7.491 -35.320 1.00 75.00 325 ARG A CA 1
ATOM 2596 C C . ARG A 1 325 ? 26.461 -6.779 -34.659 1.00 75.00 325 ARG A C 1
ATOM 2598 O O . ARG A 1 325 ? 27.079 -7.322 -33.749 1.00 75.00 325 ARG A O 1
ATOM 2605 N N . ASN A 1 326 ? 26.681 -5.516 -35.029 1.00 69.38 326 ASN A N 1
ATOM 2606 C CA . ASN A 1 326 ? 27.764 -4.674 -34.492 1.00 69.38 326 ASN A CA 1
ATOM 2607 C C . ASN A 1 326 ? 27.722 -4.493 -32.963 1.00 69.38 326 ASN A C 1
ATOM 2609 O O . ASN A 1 326 ? 28.718 -4.111 -32.358 1.00 69.38 326 ASN A O 1
ATOM 2613 N N . ARG A 1 327 ? 26.566 -4.726 -32.327 1.00 73.75 327 ARG A N 1
ATOM 2614 C CA . ARG A 1 327 ? 26.358 -4.545 -30.883 1.00 73.75 327 ARG A CA 1
ATOM 2615 C C . ARG A 1 327 ? 25.659 -5.747 -30.270 1.00 73.75 327 ARG A C 1
ATOM 2617 O O . ARG A 1 327 ? 24.511 -5.676 -29.837 1.00 73.75 327 ARG A O 1
ATOM 2624 N N . ALA A 1 328 ? 26.371 -6.863 -30.258 1.00 75.50 328 ALA A N 1
ATOM 2625 C CA . ALA A 1 328 ? 25.969 -8.081 -29.576 1.00 75.50 328 ALA A CA 1
ATOM 2626 C C . ALA A 1 328 ? 27.057 -8.502 -28.586 1.00 75.50 328 ALA A C 1
ATOM 2628 O O . ALA A 1 328 ? 28.248 -8.340 -28.836 1.00 75.50 328 ALA A O 1
ATOM 2629 N N . PHE A 1 329 ? 26.644 -9.064 -27.456 1.00 72.62 329 PHE A N 1
ATOM 2630 C CA . PHE A 1 329 ? 27.546 -9.744 -26.536 1.00 72.62 329 PHE A CA 1
ATOM 2631 C C . PHE A 1 329 ? 26.845 -10.977 -25.972 1.00 72.62 329 PHE A C 1
ATOM 2633 O O . PHE A 1 329 ? 25.616 -11.019 -25.880 1.00 72.62 329 PHE A O 1
ATOM 2640 N N . LYS A 1 330 ? 27.623 -11.988 -25.579 1.00 69.94 330 LYS A N 1
ATOM 2641 C CA . LYS A 1 330 ? 27.086 -13.139 -24.851 1.00 69.94 330 LYS A CA 1
ATOM 2642 C C . LYS A 1 330 ? 26.812 -12.711 -23.411 1.00 69.94 330 LYS A C 1
ATOM 2644 O O . LYS A 1 330 ? 27.741 -12.426 -22.660 1.00 69.94 330 LYS A O 1
ATOM 2649 N N . ALA A 1 331 ? 25.540 -12.637 -23.042 1.00 68.00 331 ALA A N 1
ATOM 2650 C CA . ALA A 1 331 ? 25.114 -12.436 -21.664 1.00 68.00 331 ALA A CA 1
ATOM 2651 C C . ALA A 1 331 ? 24.688 -13.780 -21.061 1.00 68.00 331 ALA A C 1
ATOM 2653 O O . ALA A 1 331 ? 24.106 -14.590 -21.794 1.00 68.00 331 ALA A O 1
ATOM 2654 N N . PRO A 1 332 ? 24.895 -14.012 -19.750 1.00 62.03 332 PRO A N 1
ATOM 2655 C CA . PRO A 1 332 ? 24.144 -15.051 -19.069 1.00 62.03 332 PRO A CA 1
ATOM 2656 C C . PRO A 1 332 ? 22.664 -14.732 -19.272 1.00 62.03 332 PRO A C 1
ATOM 2658 O O . PRO A 1 332 ? 22.184 -13.645 -18.934 1.00 62.03 332 PRO A O 1
ATOM 2661 N N . ARG A 1 333 ? 21.957 -15.653 -19.924 1.00 61.53 333 ARG A N 1
ATOM 2662 C CA . ARG A 1 333 ? 20.505 -15.583 -19.993 1.00 61.53 333 ARG A CA 1
ATOM 2663 C C . ARG A 1 333 ? 20.015 -15.708 -18.552 1.00 61.53 333 ARG A C 1
ATOM 2665 O O . ARG A 1 333 ? 20.475 -16.641 -17.897 1.00 61.53 333 ARG A O 1
ATOM 2672 N N . PRO A 1 334 ? 19.134 -14.825 -18.052 1.00 58.12 334 PRO A N 1
ATOM 2673 C CA . PRO A 1 334 ? 18.464 -15.059 -16.785 1.00 58.12 334 PRO A CA 1
ATOM 2674 C C . PRO A 1 334 ? 17.610 -16.312 -16.967 1.00 58.12 334 PRO A C 1
ATOM 2676 O O . PRO A 1 334 ? 16.476 -16.257 -17.432 1.00 58.12 334 PRO A O 1
ATOM 2679 N N . LYS A 1 335 ? 18.215 -17.470 -16.714 1.00 50.69 335 LYS A N 1
ATOM 2680 C CA . LYS A 1 335 ? 17.496 -18.715 -16.566 1.00 50.69 335 LYS A CA 1
ATOM 2681 C C . LYS A 1 335 ? 16.707 -18.575 -15.283 1.00 50.69 335 LYS A C 1
ATOM 2683 O O . LYS A 1 335 ? 17.174 -17.992 -14.302 1.00 50.69 335 LYS A O 1
ATOM 2688 N N . SER A 1 336 ? 15.497 -19.102 -15.303 1.00 45.97 336 SER A N 1
ATOM 2689 C CA . SER A 1 336 ? 14.651 -19.138 -14.123 1.00 45.97 336 SER A CA 1
ATOM 2690 C C . SER A 1 336 ? 15.364 -19.825 -12.941 1.00 45.97 336 SER A C 1
ATOM 2692 O O . SER A 1 336 ? 15.018 -19.530 -11.807 1.00 45.97 336 SER A O 1
ATOM 2694 N N . ASP A 1 337 ? 16.402 -20.641 -13.166 1.00 37.69 337 ASP A N 1
ATOM 2695 C CA . ASP A 1 337 ? 17.122 -21.432 -12.157 1.00 37.69 337 ASP A CA 1
ATOM 2696 C C . ASP A 1 337 ? 18.135 -20.704 -11.272 1.00 37.69 337 ASP A C 1
ATOM 2698 O O . ASP A 1 337 ? 18.620 -21.292 -10.306 1.00 37.69 337 ASP A O 1
ATOM 2702 N N . GLY A 1 338 ? 18.406 -19.421 -11.519 1.00 38.19 338 GLY A N 1
ATOM 2703 C CA . GLY A 1 338 ? 19.324 -18.657 -10.673 1.00 38.19 338 GLY A CA 1
ATOM 2704 C C . GLY A 1 338 ? 20.761 -19.198 -10.657 1.00 38.19 338 GLY A C 1
ATOM 2705 O O . GLY A 1 338 ? 21.523 -18.808 -9.765 1.00 38.19 338 GLY A O 1
ATOM 2706 N N . THR A 1 339 ? 21.122 -20.050 -11.628 1.00 32.88 339 THR A N 1
ATOM 2707 C CA . THR A 1 339 ? 22.498 -20.505 -11.877 1.00 32.88 339 THR A CA 1
ATOM 2708 C C . THR A 1 339 ? 23.140 -19.784 -13.045 1.00 32.88 339 THR A C 1
ATOM 2710 O O . THR A 1 339 ? 22.533 -19.735 -14.143 1.00 32.88 339 THR A O 1
#